Protein AF-A0A6S7IZP8-F1 (afdb_monomer_lite)

InterPro domains:
  IPR018982 RQC domain [PF09382] (94-203)
  IPR018982 RQC domain [SM00956] (96-209)
  IPR032284 ATP-dependent DNA helicase RecQ, zinc-binding domain [PF16124] (25-87)
  IPR036388 Winged helix-like DNA-binding domain superfamily [G3DSA:1.10.10.10] (24-206)
  IPR036390 Winged helix DNA-binding domain superfamily [SSF46785] (93-201)

Secondary structure (DSSP, 8-state):
--TTHHHHHHHTT----------TTHHHHHHHHHHT-S-HHHHHHHHHHHHHHHHHHHS-S-HHHHHHHHTT-----S--SSSTTTTT-S-EEEEE-HHHHHHHHHHHHHHHHH-S--BHHHHHHHHTT---HHHHTTTGGGSTTTTGGGTT--HHHHHHHHHHHHHTTSEEEE-S-TT-TTPPPEEEE-TTHHHHHTT-S--EEEEE--

Organism: Paramuricea clavata (NCBI:txid317549)

Sequence (210 aa):
MPKNLAVLAEREKLESTSCILFRFEDRTRHMQMISSLLESEHRDLKRRKLNEVIKYCIIPKCKKLQLVHYFSEDYKDPCCNMCDVCLGTCNMEPQNASTEALGVLSCLNNIRIVQNKVTLNLLMLVYRGSKRKEVVSKSLHEVPEFGHGKSAFSQSELKQFIYMLIAEDVILEELRGPNEIGSHPYLWCGSKAGMISQGELLINRCKYVK

Radius of gyration: 19.27 Å; chains: 1; bounding box: 49×39×48 Å

Foldseek 3Di:
DDPPPQVVCVVVVHDHDDDDDDDLVVLVVQLLVLQPDDDPVSSVVSNLVSLLVLCLPQPLFANVVSVCVVVVHDDPDRHPCPDCSRVCVQQWDWDFCLVVLLLLQLLLVQVCVLPVFAFLVNSLCQQCQHPDCVCVVSVSSVRPNGNVCNVPDDSVRSSSLVSQCCSVQQKDWDDPHNPDPPDGTGIDGGPCVVCSVVVNDTDIDIDNDD

Structure (mmCIF, N/CA/C/O backbone):
data_AF-A0A6S7IZP8-F1
#
_entry.id   AF-A0A6S7IZP8-F1
#
loop_
_atom_site.group_PDB
_atom_site.id
_atom_site.type_symbol
_atom_site.label_atom_id
_atom_site.label_alt_id
_atom_site.label_comp_id
_atom_site.label_asym_id
_atom_site.label_entity_id
_atom_site.label_seq_id
_atom_site.pdbx_PDB_ins_code
_atom_site.Cartn_x
_atom_site.Cartn_y
_atom_site.Cartn_z
_atom_site.occupancy
_atom_site.B_iso_or_equiv
_atom_site.auth_seq_id
_atom_site.auth_comp_id
_atom_site.auth_asym_id
_atom_site.auth_atom_id
_atom_site.pdbx_PDB_model_num
ATOM 1 N N . MET A 1 1 ? 26.604 16.616 -5.298 1.00 41.62 1 MET A N 1
ATOM 2 C CA . MET A 1 1 ? 27.082 15.934 -6.521 1.00 41.62 1 MET A CA 1
ATOM 3 C C . MET A 1 1 ? 26.709 16.775 -7.734 1.00 41.62 1 MET A C 1
ATOM 5 O O . MET A 1 1 ? 25.560 17.208 -7.796 1.00 41.62 1 MET A O 1
ATOM 9 N N . PRO A 1 2 ? 27.650 17.091 -8.639 1.00 39.16 2 PRO A N 1
ATOM 10 C CA . PRO A 1 2 ? 27.367 17.941 -9.788 1.00 39.16 2 PRO A CA 1
ATOM 11 C C . PRO A 1 2 ? 26.506 17.172 -10.798 1.00 39.16 2 PRO A C 1
ATOM 13 O O . PRO A 1 2 ? 26.854 16.076 -11.225 1.00 39.16 2 PRO A O 1
ATOM 16 N N . LYS A 1 3 ? 25.369 17.764 -11.173 1.00 41.62 3 LYS A N 1
ATOM 17 C CA . LYS A 1 3 ? 24.300 17.174 -12.001 1.00 41.62 3 LYS A CA 1
ATOM 18 C C . LYS A 1 3 ? 24.717 16.805 -13.438 1.00 41.62 3 LYS A C 1
ATOM 20 O O . LYS A 1 3 ? 23.927 16.201 -14.150 1.00 41.62 3 LYS A O 1
ATOM 25 N N . ASN A 1 4 ? 25.945 17.132 -13.844 1.00 38.72 4 ASN A N 1
ATOM 26 C CA . ASN A 1 4 ? 26.420 17.000 -15.224 1.00 38.72 4 ASN A CA 1
ATOM 27 C C . ASN A 1 4 ? 27.337 15.790 -15.469 1.00 38.72 4 ASN A C 1
ATOM 29 O O . ASN A 1 4 ? 27.612 15.492 -16.624 1.00 38.72 4 ASN A O 1
ATOM 33 N N . LEU A 1 5 ? 27.806 15.083 -14.431 1.00 42.09 5 LEU A N 1
ATOM 34 C CA . LEU A 1 5 ? 28.722 13.948 -14.634 1.00 42.09 5 LEU A CA 1
ATOM 35 C C . LEU A 1 5 ? 28.008 12.674 -15.119 1.00 42.09 5 LEU A C 1
ATOM 37 O O . LEU A 1 5 ? 28.556 11.947 -15.938 1.00 42.09 5 LEU A O 1
ATOM 41 N N . ALA A 1 6 ? 26.783 12.417 -14.650 1.00 46.53 6 ALA A N 1
ATOM 42 C CA . ALA A 1 6 ? 26.061 11.183 -14.979 1.00 46.53 6 ALA A CA 1
ATOM 43 C C . ALA A 1 6 ? 25.679 11.102 -16.469 1.00 46.53 6 ALA A C 1
ATOM 45 O O . ALA A 1 6 ? 25.876 10.072 -17.101 1.00 46.53 6 ALA A O 1
ATOM 46 N N . VAL A 1 7 ? 25.218 12.215 -17.051 1.00 46.56 7 VAL A N 1
ATOM 47 C CA . VAL A 1 7 ? 24.787 12.275 -18.462 1.00 46.56 7 VAL A CA 1
ATOM 48 C C . VAL A 1 7 ? 25.970 12.166 -19.437 1.00 46.56 7 VAL A C 1
ATOM 50 O O . VAL A 1 7 ? 25.808 11.701 -20.564 1.00 46.56 7 VAL A O 1
ATOM 53 N N . LEU A 1 8 ? 27.173 12.587 -19.026 1.00 44.31 8 LEU A N 1
ATOM 54 C CA . LEU A 1 8 ? 28.383 12.467 -19.847 1.00 44.31 8 LEU A CA 1
ATOM 55 C C . LEU A 1 8 ? 28.926 11.031 -19.859 1.00 44.31 8 LEU A C 1
ATOM 57 O O . LEU A 1 8 ? 29.303 10.541 -20.920 1.00 44.31 8 LEU A O 1
ATOM 61 N N . ALA A 1 9 ? 28.887 10.330 -18.723 1.00 51.47 9 ALA A N 1
ATOM 62 C CA . ALA A 1 9 ? 29.374 8.954 -18.620 1.00 51.47 9 ALA A CA 1
ATOM 63 C C . ALA A 1 9 ? 28.585 7.961 -19.503 1.00 51.47 9 ALA A C 1
ATOM 65 O O . ALA A 1 9 ? 29.178 7.065 -20.103 1.00 51.47 9 ALA A O 1
ATOM 66 N N . GLU A 1 10 ? 27.271 8.168 -19.670 1.00 54.06 10 GLU A N 1
ATOM 67 C CA . GLU A 1 10 ? 26.419 7.343 -20.545 1.00 54.06 10 GLU A CA 1
ATOM 68 C C . GLU A 1 10 ? 26.783 7.470 -22.037 1.00 54.06 10 GLU A C 1
ATOM 70 O O . GLU A 1 10 ? 26.668 6.502 -22.790 1.00 54.06 10 GLU A O 1
ATOM 75 N N . ARG A 1 11 ? 27.268 8.640 -22.478 1.00 57.56 11 ARG A N 1
ATOM 76 C CA . ARG A 1 11 ? 27.689 8.874 -23.872 1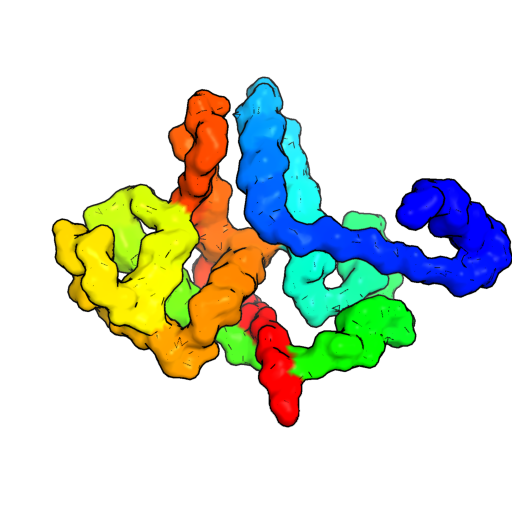.00 57.56 11 ARG A CA 1
ATOM 77 C C . ARG A 1 11 ? 29.050 8.264 -24.203 1.00 57.56 11 ARG A C 1
ATOM 79 O O . ARG A 1 11 ? 29.283 7.916 -25.357 1.00 57.56 11 ARG A O 1
ATOM 86 N N . GLU A 1 12 ? 29.916 8.104 -23.206 1.00 63.75 12 GLU A N 1
ATOM 87 C CA . GLU A 1 12 ? 31.278 7.580 -23.372 1.00 63.75 12 GLU A CA 1
ATOM 88 C C . GLU A 1 12 ? 31.411 6.079 -23.050 1.00 63.75 12 GLU A C 1
ATOM 90 O O . GLU A 1 12 ? 32.518 5.547 -23.063 1.00 63.75 12 GLU A O 1
ATOM 95 N N . LYS A 1 13 ? 30.295 5.366 -22.801 1.00 64.06 13 LYS A N 1
ATOM 96 C CA . LYS A 1 13 ? 30.270 3.948 -22.370 1.00 64.06 13 LYS A CA 1
ATOM 97 C C . LYS A 1 13 ? 31.112 3.675 -21.113 1.00 64.06 13 LYS A C 1
ATOM 99 O O . LYS A 1 13 ? 31.634 2.575 -20.941 1.00 64.06 13 LYS A O 1
ATOM 104 N N . LEU A 1 14 ? 31.240 4.668 -20.238 1.00 75.12 14 LEU A N 1
ATOM 105 C CA . LEU A 1 14 ? 31.901 4.509 -18.949 1.00 75.12 14 LEU A CA 1
ATOM 106 C C . LEU A 1 14 ? 30.903 3.980 -17.916 1.00 75.12 14 LEU A C 1
ATOM 108 O O . LEU A 1 14 ? 29.699 4.237 -18.005 1.00 75.12 14 LEU A O 1
ATOM 112 N N . GLU A 1 15 ? 31.406 3.247 -16.923 1.00 76.38 15 GLU A N 1
ATOM 113 C CA . GLU A 1 15 ? 30.583 2.831 -15.790 1.00 76.38 15 GLU A CA 1
ATOM 114 C C . GLU A 1 15 ? 30.001 4.067 -15.097 1.00 76.38 15 GLU A C 1
ATOM 116 O O . GLU A 1 15 ? 30.710 5.014 -14.748 1.00 76.38 15 GLU A O 1
ATOM 121 N N . SER A 1 16 ? 28.683 4.067 -14.921 1.00 81.31 16 SER A N 1
ATOM 122 C CA . SER A 1 16 ? 27.958 5.161 -14.290 1.00 81.31 16 SER A CA 1
ATOM 123 C C . SER A 1 16 ? 26.939 4.614 -13.305 1.00 81.31 16 SER A C 1
ATOM 125 O O . SER A 1 16 ? 26.295 3.591 -13.538 1.00 81.31 16 SER A O 1
ATOM 127 N N . THR A 1 17 ? 26.800 5.316 -12.183 1.00 83.12 17 THR A N 1
ATOM 128 C CA . THR A 1 17 ? 25.879 4.938 -11.113 1.00 83.12 17 THR A CA 1
ATOM 129 C C . THR A 1 17 ? 24.787 5.985 -11.004 1.00 83.12 17 THR A C 1
ATOM 131 O O . THR A 1 17 ? 25.058 7.160 -10.744 1.00 83.12 17 THR A O 1
ATOM 134 N N . SER A 1 18 ? 23.536 5.555 -11.158 1.00 86.25 18 SER A N 1
ATOM 135 C CA . SER A 1 18 ? 22.365 6.369 -10.841 1.00 86.25 18 SER A CA 1
ATOM 136 C C . SER A 1 18 ? 21.885 6.058 -9.422 1.00 86.25 18 SER A C 1
ATOM 138 O O . SER A 1 18 ? 21.881 4.911 -8.981 1.00 86.25 18 SER A O 1
ATOM 140 N N . CYS A 1 19 ? 21.506 7.095 -8.675 1.00 86.75 19 CYS A N 1
ATOM 141 C CA . CYS A 1 19 ? 21.013 6.972 -7.306 1.00 86.75 19 CYS A CA 1
ATOM 142 C C . CYS A 1 19 ? 19.709 7.757 -7.170 1.00 86.75 19 CYS A C 1
ATOM 144 O O . CYS A 1 19 ? 19.630 8.917 -7.581 1.00 86.75 19 CYS A O 1
ATOM 146 N N . ILE A 1 20 ? 18.693 7.125 -6.584 1.00 87.56 20 ILE A N 1
ATOM 147 C CA . ILE A 1 20 ? 17.394 7.739 -6.310 1.00 87.56 20 ILE A CA 1
ATOM 1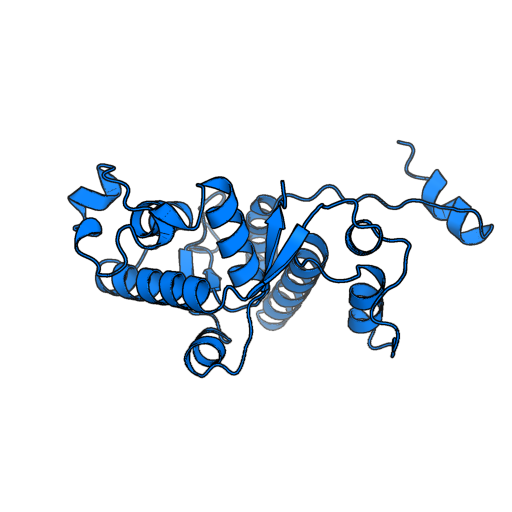48 C C . ILE A 1 20 ? 17.187 7.750 -4.801 1.00 87.56 20 ILE A C 1
ATOM 150 O O . ILE A 1 20 ? 17.201 6.709 -4.149 1.00 87.56 20 ILE A O 1
ATOM 154 N N . LEU A 1 21 ? 16.964 8.942 -4.254 1.00 88.69 21 LEU A N 1
ATOM 155 C CA . LEU A 1 21 ? 16.549 9.115 -2.868 1.00 88.69 21 LEU A CA 1
ATOM 156 C C . LEU A 1 21 ? 15.025 9.149 -2.831 1.00 88.69 21 LEU A C 1
ATOM 158 O O . LEU A 1 21 ? 14.409 10.023 -3.439 1.00 88.69 21 LEU A O 1
ATOM 162 N N . PHE A 1 22 ? 14.427 8.190 -2.134 1.00 88.25 22 PHE A N 1
ATOM 163 C CA . PHE A 1 22 ? 12.986 7.980 -2.142 1.00 88.25 22 PHE A CA 1
ATOM 164 C C . PHE A 1 22 ? 12.409 7.963 -0.725 1.00 88.25 22 PHE A C 1
ATOM 166 O O . PHE A 1 22 ? 12.928 7.286 0.163 1.00 88.25 22 PHE A O 1
ATOM 173 N N . ARG A 1 23 ? 11.291 8.671 -0.535 1.00 90.44 23 ARG A N 1
ATOM 174 C CA . ARG A 1 23 ? 10.409 8.546 0.629 1.00 90.44 23 ARG A CA 1
ATOM 175 C C . ARG A 1 23 ? 8.978 8.396 0.145 1.00 90.44 23 ARG A C 1
ATOM 177 O O . ARG A 1 23 ? 8.525 9.158 -0.706 1.00 90.44 23 ARG A O 1
ATOM 184 N N . PHE A 1 24 ? 8.251 7.436 0.706 1.00 88.81 24 PHE A N 1
ATOM 185 C CA . PHE A 1 24 ? 6.869 7.197 0.295 1.00 88.81 24 PHE A CA 1
ATOM 186 C C . PHE A 1 24 ? 5.970 8.395 0.619 1.00 88.81 24 PHE A C 1
ATOM 188 O O . PHE A 1 24 ? 5.028 8.685 -0.107 1.00 88.81 24 PHE A O 1
ATOM 195 N N . GLU A 1 25 ? 6.278 9.142 1.676 1.00 86.94 25 GLU A N 1
ATOM 196 C CA . GLU A 1 25 ? 5.518 10.313 2.106 1.00 86.94 25 GLU A CA 1
ATOM 197 C C . GLU A 1 25 ? 5.443 11.413 1.032 1.00 86.94 25 GLU A C 1
ATOM 199 O O . GLU A 1 25 ? 4.436 12.124 0.961 1.00 86.94 25 GLU A O 1
ATOM 204 N N . ASP A 1 26 ? 6.435 11.496 0.136 1.00 90.00 26 ASP A N 1
ATOM 205 C CA . ASP A 1 26 ? 6.433 12.436 -0.993 1.00 90.00 26 ASP A CA 1
ATOM 206 C C . ASP A 1 26 ? 5.275 12.147 -1.974 1.00 90.00 26 ASP A C 1
ATOM 208 O O . ASP A 1 26 ? 4.780 13.054 -2.652 1.00 90.00 26 ASP A O 1
ATOM 212 N N . ARG A 1 27 ? 4.743 10.913 -1.980 1.00 90.38 27 ARG A N 1
ATOM 213 C CA . ARG A 1 27 ? 3.556 10.518 -2.755 1.00 90.38 27 ARG A CA 1
ATOM 214 C C . ARG A 1 27 ? 2.347 11.392 -2.438 1.00 90.38 27 ARG A C 1
ATOM 216 O O . ARG A 1 27 ? 1.642 11.794 -3.360 1.00 90.38 27 ARG A O 1
ATOM 223 N N . THR A 1 28 ? 2.113 11.728 -1.166 1.00 87.56 28 THR A N 1
ATOM 224 C CA . THR A 1 28 ? 0.943 12.537 -0.765 1.00 87.56 28 THR A CA 1
ATOM 225 C C . THR A 1 28 ? 0.983 13.914 -1.428 1.00 87.56 28 THR A C 1
ATOM 227 O O . THR A 1 28 ? -0.030 14.397 -1.934 1.00 87.56 28 THR A O 1
ATOM 230 N N . ARG A 1 29 ? 2.174 14.520 -1.500 1.00 88.00 29 ARG A N 1
ATOM 231 C CA . ARG A 1 29 ? 2.386 15.811 -2.164 1.00 88.00 29 ARG A CA 1
ATOM 232 C C . ARG A 1 29 ? 2.127 15.720 -3.666 1.00 88.00 29 ARG A C 1
ATOM 234 O O . ARG A 1 29 ? 1.456 16.585 -4.224 1.00 88.00 29 ARG A O 1
ATOM 241 N N . HIS A 1 30 ? 2.612 14.666 -4.320 1.00 90.75 30 HIS A N 1
ATOM 242 C CA . HIS A 1 30 ? 2.332 14.448 -5.740 1.00 90.75 30 HIS A CA 1
ATOM 243 C C . HIS A 1 30 ? 0.845 14.201 -6.006 1.00 90.75 30 HIS A C 1
ATOM 245 O O . HIS A 1 30 ? 0.300 14.764 -6.950 1.00 90.75 30 HIS A O 1
ATOM 251 N N . MET A 1 31 ? 0.160 13.440 -5.152 1.00 89.69 31 MET A N 1
ATOM 252 C CA . MET A 1 31 ? -1.287 13.238 -5.253 1.00 89.69 31 MET A CA 1
ATOM 253 C C . MET A 1 31 ? -2.060 14.555 -5.139 1.00 89.69 31 MET A C 1
ATOM 255 O O . MET A 1 31 ? -3.010 14.757 -5.890 1.00 89.69 31 MET A O 1
ATOM 259 N N . GLN A 1 32 ? -1.638 15.474 -4.263 1.00 87.50 32 GLN A N 1
ATOM 260 C CA . GLN A 1 32 ? -2.244 16.807 -4.151 1.00 87.50 32 GLN A CA 1
ATOM 261 C C . GLN A 1 32 ? -2.056 17.620 -5.439 1.00 87.50 32 GLN A C 1
ATOM 263 O O . GLN A 1 32 ? -3.030 18.149 -5.970 1.00 87.50 32 GLN A O 1
ATOM 268 N N . MET A 1 33 ? -0.839 17.646 -5.996 1.00 88.62 33 MET A N 1
ATOM 269 C CA . MET A 1 33 ? -0.558 18.314 -7.278 1.00 88.62 33 MET A CA 1
ATOM 270 C C . MET A 1 33 ? -1.366 17.723 -8.439 1.00 88.62 33 MET A C 1
ATOM 272 O O . MET A 1 33 ? -1.774 18.436 -9.350 1.00 88.62 33 MET A O 1
ATOM 276 N N . ILE A 1 34 ? -1.594 16.409 -8.425 1.00 90.50 34 ILE A N 1
ATOM 277 C CA . ILE A 1 34 ? -2.431 15.744 -9.425 1.00 90.50 34 ILE A CA 1
ATOM 278 C C . I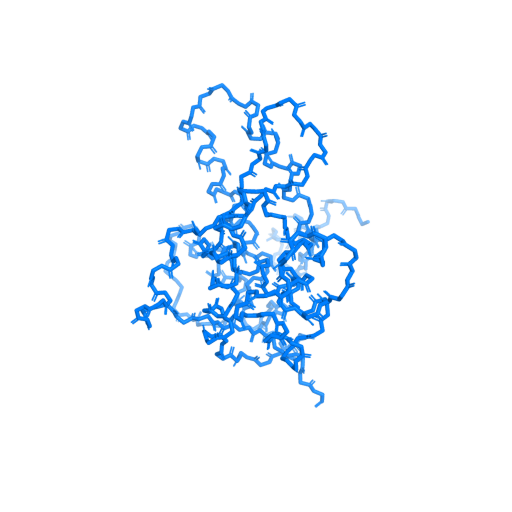LE A 1 34 ? -3.896 16.131 -9.213 1.00 90.50 34 ILE A C 1
ATOM 280 O O . ILE A 1 34 ? -4.591 16.425 -10.178 1.00 90.50 34 ILE A O 1
ATOM 284 N N . SER A 1 35 ? -4.369 16.181 -7.966 1.00 85.88 35 SER A N 1
ATOM 285 C CA . SER A 1 35 ? -5.764 16.506 -7.651 1.00 85.88 35 SER A CA 1
ATOM 286 C C . SER A 1 35 ? -6.185 17.913 -8.086 1.00 85.88 35 SER A C 1
ATOM 288 O O . SER A 1 35 ? -7.357 18.116 -8.385 1.00 85.88 35 SER A O 1
ATOM 290 N N . SER A 1 36 ? -5.241 18.857 -8.188 1.00 85.62 36 SER A N 1
ATOM 291 C CA . SER A 1 36 ? -5.506 20.224 -8.651 1.00 85.62 36 SER A CA 1
ATOM 292 C C . SER A 1 36 ? -5.628 20.363 -10.174 1.00 85.62 36 SER A C 1
ATOM 294 O O . SER A 1 36 ? -5.926 21.452 -10.657 1.00 85.62 36 SER A O 1
ATOM 296 N N . LEU A 1 37 ? -5.376 19.305 -10.954 1.00 87.31 37 LEU A N 1
ATOM 297 C CA . LEU A 1 37 ? -5.591 19.332 -12.405 1.00 87.31 37 LEU A CA 1
ATOM 298 C C . LEU A 1 37 ? -7.093 19.343 -12.713 1.00 87.31 37 LEU A C 1
ATOM 300 O O . LEU A 1 37 ? -7.860 18.678 -12.022 1.00 87.31 37 LEU A O 1
ATOM 304 N N . LEU A 1 38 ? -7.514 20.046 -13.767 1.00 84.25 38 LEU A N 1
ATOM 305 C CA . LEU A 1 38 ? -8.934 20.225 -14.109 1.00 84.25 38 LEU A CA 1
ATOM 306 C C . LEU A 1 38 ? -9.567 18.971 -14.737 1.00 84.25 38 LEU A C 1
ATOM 308 O O . LEU A 1 38 ? -10.671 18.574 -14.362 1.00 84.25 38 LEU A O 1
ATOM 312 N N . GLU A 1 39 ? -8.851 18.308 -15.642 1.00 89.38 39 GLU A N 1
ATOM 313 C CA . GLU A 1 39 ? -9.365 17.181 -16.430 1.00 89.38 39 GLU A CA 1
ATOM 314 C C . GLU A 1 39 ? -9.172 15.834 -15.717 1.00 89.38 39 GLU A C 1
ATOM 316 O O . GLU A 1 39 ? -8.065 15.491 -15.295 1.00 89.38 39 GLU A O 1
ATOM 321 N N . SER A 1 40 ? -10.245 15.045 -15.598 1.00 85.38 40 SER A N 1
ATOM 322 C CA . SER A 1 40 ? -10.235 13.741 -14.914 1.00 85.38 40 SER A CA 1
ATOM 323 C C . SER A 1 40 ? -9.290 12.734 -15.560 1.00 85.38 40 SER A C 1
ATOM 325 O O . SER A 1 40 ? -8.504 12.106 -14.855 1.00 85.38 40 SER A O 1
ATOM 327 N N . GLU A 1 41 ? -9.298 12.630 -16.886 1.00 89.38 41 GLU A N 1
ATOM 328 C CA . GLU A 1 41 ? -8.449 11.681 -17.613 1.00 89.38 41 GLU A CA 1
ATOM 329 C C . GLU A 1 41 ? -6.959 11.965 -17.391 1.00 89.38 41 GLU A C 1
ATOM 331 O O . GLU A 1 41 ? -6.158 11.055 -17.145 1.00 89.38 41 GLU A O 1
ATOM 336 N N . HIS A 1 42 ? -6.583 13.246 -17.382 1.00 89.00 42 HIS A N 1
ATOM 337 C CA . HIS A 1 42 ? -5.226 13.670 -17.060 1.00 89.00 42 HIS A CA 1
ATOM 338 C C . HIS A 1 42 ? -4.846 13.352 -15.611 1.00 89.00 42 HIS A C 1
ATOM 340 O O . HIS A 1 42 ? -3.715 12.914 -15.368 1.00 89.00 42 HIS A O 1
ATOM 346 N N . ARG A 1 43 ? -5.771 13.500 -14.652 1.00 89.44 43 ARG A N 1
ATOM 347 C CA . ARG A 1 43 ? -5.542 13.081 -13.258 1.00 89.44 43 ARG A CA 1
ATOM 348 C C . ARG A 1 43 ? -5.278 11.584 -13.161 1.00 89.44 43 ARG A C 1
ATOM 350 O O . ARG A 1 43 ? -4.289 11.180 -12.548 1.00 89.44 43 ARG A O 1
ATOM 357 N N . ASP A 1 44 ? -6.110 10.772 -13.801 1.00 87.69 44 ASP A N 1
ATOM 358 C CA . ASP A 1 44 ? -6.000 9.316 -13.752 1.00 87.69 44 ASP A CA 1
ATOM 359 C C . ASP A 1 44 ? -4.710 8.818 -14.411 1.00 87.69 44 ASP A C 1
ATOM 361 O O . ASP A 1 44 ? -4.017 7.957 -13.860 1.00 87.69 44 ASP A O 1
ATOM 365 N N . LEU A 1 45 ? -4.322 9.401 -15.550 1.00 91.12 45 LEU A N 1
ATOM 366 C CA . LEU A 1 45 ? -3.046 9.109 -16.202 1.00 91.12 45 LEU A CA 1
ATOM 367 C C . LEU A 1 45 ? -1.852 9.463 -15.304 1.00 91.12 45 LEU A C 1
ATOM 369 O O . LEU A 1 45 ? -0.926 8.661 -15.162 1.00 91.12 45 LEU A O 1
ATOM 373 N N . LYS A 1 46 ? -1.850 10.652 -14.690 1.00 92.50 46 LYS A N 1
ATOM 374 C CA . LYS A 1 46 ? -0.761 11.084 -13.801 1.00 92.50 46 LYS A CA 1
ATOM 375 C C . LYS A 1 46 ? -0.692 10.232 -12.534 1.00 92.50 46 LYS A C 1
ATOM 377 O O . LYS A 1 46 ? 0.413 9.899 -12.112 1.00 92.50 46 LYS A O 1
ATOM 382 N N . ARG A 1 47 ? -1.836 9.826 -11.970 1.00 89.00 47 ARG A N 1
ATOM 383 C CA . ARG A 1 47 ? -1.903 8.909 -10.821 1.00 89.00 47 ARG A CA 1
ATOM 384 C C . ARG A 1 47 ? -1.303 7.547 -11.163 1.00 89.00 47 ARG A C 1
ATOM 386 O O . ARG A 1 47 ? -0.487 7.050 -10.394 1.00 89.00 47 ARG A O 1
ATOM 393 N N . ARG A 1 48 ? -1.633 6.984 -12.332 1.00 88.94 48 ARG A N 1
ATOM 394 C CA . ARG A 1 48 ? -1.017 5.734 -12.813 1.00 88.94 48 ARG A CA 1
ATOM 395 C C . ARG A 1 48 ? 0.498 5.872 -12.959 1.00 88.94 48 ARG A C 1
ATOM 397 O O . ARG A 1 48 ? 1.227 5.063 -12.405 1.00 88.94 48 ARG A O 1
ATOM 404 N N . LYS A 1 49 ? 0.980 6.934 -13.616 1.00 92.75 49 LYS A N 1
ATOM 405 C CA . LYS A 1 49 ? 2.426 7.194 -13.762 1.00 92.75 49 LYS A CA 1
ATOM 406 C C . LYS A 1 49 ? 3.138 7.352 -12.418 1.00 92.75 49 LYS A C 1
ATOM 408 O O . LYS A 1 49 ? 4.238 6.839 -12.254 1.00 92.75 49 LYS A O 1
ATOM 413 N N . LEU A 1 50 ? 2.517 8.038 -11.457 1.00 92.75 50 LEU A N 1
ATOM 414 C CA . LEU A 1 50 ? 3.052 8.141 -10.102 1.00 92.75 50 LEU A CA 1
ATOM 415 C C . LEU A 1 50 ? 3.165 6.754 -9.462 1.00 92.75 50 LEU A C 1
ATOM 417 O O . LEU A 1 50 ? 4.232 6.423 -8.959 1.00 92.75 50 LEU A O 1
ATOM 421 N N . ASN A 1 51 ? 2.107 5.939 -9.518 1.00 90.25 51 ASN A N 1
ATOM 422 C CA . ASN A 1 51 ? 2.132 4.580 -8.975 1.00 90.25 51 ASN A CA 1
ATOM 423 C C . ASN A 1 51 ? 3.251 3.730 -9.609 1.00 90.25 51 ASN A C 1
ATOM 425 O O . ASN A 1 51 ? 3.946 3.043 -8.870 1.00 90.25 51 ASN A O 1
ATOM 429 N N . GLU A 1 52 ? 3.501 3.829 -10.919 1.00 91.38 52 GLU A N 1
ATOM 430 C CA . GLU A 1 52 ? 4.624 3.128 -11.571 1.00 91.38 52 GLU A CA 1
ATOM 431 C C . GLU A 1 52 ? 5.999 3.558 -11.028 1.00 91.38 52 GLU A C 1
ATOM 433 O O . GLU A 1 52 ? 6.851 2.713 -10.756 1.00 91.38 52 GLU A O 1
ATOM 438 N N . VAL A 1 53 ? 6.211 4.854 -10.767 1.00 92.69 53 VAL A N 1
ATOM 439 C CA . VAL A 1 53 ? 7.451 5.339 -10.129 1.00 92.69 53 VAL A CA 1
ATOM 440 C C . VAL A 1 53 ? 7.575 4.828 -8.689 1.00 92.69 53 VAL A C 1
ATOM 442 O O . VAL A 1 53 ? 8.658 4.431 -8.263 1.00 92.69 53 VAL A O 1
ATOM 445 N N . ILE A 1 54 ? 6.474 4.800 -7.930 1.00 92.50 54 ILE A N 1
ATOM 446 C CA . ILE A 1 54 ? 6.475 4.246 -6.569 1.00 92.50 54 ILE A CA 1
ATOM 447 C C . ILE A 1 54 ? 6.829 2.753 -6.598 1.00 92.50 54 ILE A C 1
ATOM 449 O O . ILE A 1 54 ? 7.696 2.327 -5.835 1.00 92.50 54 ILE A O 1
ATOM 453 N N . LYS A 1 55 ? 6.210 1.972 -7.494 1.00 89.81 55 LYS A N 1
ATOM 454 C CA . LYS A 1 55 ? 6.521 0.551 -7.711 1.00 89.81 55 LYS A CA 1
ATOM 455 C C . LYS A 1 55 ? 8.004 0.358 -8.004 1.00 89.81 55 LYS A C 1
ATOM 457 O O . LYS A 1 55 ? 8.652 -0.428 -7.315 1.00 89.81 55 LYS A O 1
ATOM 462 N N . TYR A 1 56 ? 8.548 1.146 -8.932 1.00 90.75 56 TYR A N 1
ATOM 463 C CA . TYR A 1 56 ? 9.967 1.125 -9.272 1.00 90.75 56 TYR A CA 1
ATOM 464 C C . TYR A 1 56 ? 10.867 1.329 -8.051 1.00 90.75 56 TYR A C 1
ATOM 466 O O . TYR A 1 56 ? 11.868 0.630 -7.903 1.00 90.75 56 TYR A O 1
ATOM 474 N N . CYS A 1 57 ? 10.512 2.235 -7.138 1.00 89.44 57 CYS A N 1
ATOM 475 C CA . CYS A 1 57 ? 11.296 2.479 -5.931 1.00 89.44 57 CYS A CA 1
ATOM 476 C C . CYS A 1 57 ? 11.183 1.343 -4.903 1.00 89.44 57 CYS A C 1
ATOM 478 O O . CYS A 1 57 ? 12.205 0.933 -4.354 1.00 89.44 57 CYS A O 1
ATOM 480 N N . ILE A 1 58 ? 9.979 0.823 -4.642 1.00 86.19 58 ILE A N 1
ATOM 481 C CA . ILE A 1 58 ? 9.740 -0.029 -3.462 1.00 86.19 58 ILE A CA 1
ATOM 482 C C . ILE A 1 58 ? 9.695 -1.526 -3.743 1.00 86.19 58 ILE A C 1
ATOM 484 O O . ILE A 1 58 ? 9.949 -2.313 -2.832 1.00 86.19 58 ILE A O 1
ATOM 488 N N . ILE A 1 59 ? 9.331 -1.935 -4.961 1.00 83.56 59 ILE A N 1
ATOM 489 C CA . ILE A 1 59 ? 9.193 -3.352 -5.280 1.00 83.56 59 ILE A CA 1
ATOM 490 C C . ILE A 1 59 ? 10.599 -3.941 -5.459 1.00 83.56 59 ILE A C 1
ATOM 492 O O . ILE A 1 59 ? 11.394 -3.417 -6.255 1.00 83.56 59 ILE A O 1
ATOM 496 N N . PRO A 1 60 ? 10.917 -5.043 -4.756 1.00 79.50 60 PRO A N 1
ATOM 497 C CA . PRO A 1 60 ? 12.220 -5.694 -4.809 1.00 79.50 60 PRO A CA 1
ATOM 498 C C . PRO A 1 60 ? 12.337 -6.586 -6.054 1.00 79.50 60 PRO A C 1
ATOM 500 O O . PRO A 1 60 ? 12.507 -7.798 -5.975 1.00 79.50 60 PRO A O 1
ATOM 503 N N . LYS A 1 61 ? 12.198 -5.981 -7.234 1.00 83.69 61 LYS A N 1
ATOM 504 C CA . LYS A 1 61 ? 12.439 -6.608 -8.539 1.00 83.69 61 LYS A CA 1
ATOM 505 C C . LYS A 1 61 ? 13.633 -5.932 -9.203 1.00 83.69 61 LYS A C 1
ATOM 507 O O . LYS A 1 61 ? 13.906 -4.761 -8.932 1.00 83.69 61 LYS A O 1
ATOM 512 N N . CYS A 1 62 ? 14.306 -6.643 -10.109 1.00 87.12 62 CYS A N 1
ATOM 513 C CA . CYS A 1 62 ? 15.394 -6.085 -10.911 1.00 87.12 62 CYS A CA 1
ATOM 514 C C . CYS A 1 62 ? 14.990 -4.721 -11.503 1.00 87.12 62 CYS A C 1
ATOM 516 O O . CYS A 1 62 ? 14.000 -4.621 -12.229 1.00 87.12 62 CYS A O 1
ATOM 518 N N . LYS A 1 63 ? 15.741 -3.657 -11.188 1.00 88.69 63 LYS A N 1
ATOM 519 C CA . LYS A 1 63 ? 15.397 -2.292 -11.618 1.00 88.69 63 LYS A CA 1
ATOM 520 C C . LYS A 1 63 ? 15.434 -2.142 -13.141 1.00 88.69 63 LYS A C 1
ATOM 522 O O . LYS A 1 63 ? 14.542 -1.528 -13.717 1.00 88.69 63 LYS A O 1
ATOM 527 N N . LYS A 1 64 ? 16.411 -2.770 -13.807 1.00 88.88 64 LYS A N 1
ATOM 528 C CA . LYS A 1 64 ? 16.503 -2.775 -15.278 1.00 88.88 64 LYS A CA 1
ATOM 529 C C . LYS A 1 64 ? 15.284 -3.445 -15.913 1.00 88.88 64 LYS A C 1
ATOM 531 O O . LYS A 1 64 ? 14.697 -2.874 -16.821 1.00 88.88 64 LYS A O 1
ATOM 536 N N . LEU A 1 65 ? 14.881 -4.607 -15.396 1.00 88.69 65 LEU A N 1
ATOM 537 C CA . LEU A 1 65 ? 13.690 -5.322 -15.857 1.00 88.69 65 LEU A CA 1
ATOM 538 C C . LEU A 1 65 ? 12.432 -4.447 -15.723 1.00 88.69 65 LEU A C 1
ATOM 540 O O . LEU A 1 65 ? 11.644 -4.355 -16.656 1.00 88.69 65 LEU A O 1
ATOM 544 N N . GLN A 1 66 ? 12.274 -3.750 -14.592 1.00 89.44 66 GLN A N 1
ATOM 545 C CA . GLN A 1 66 ? 11.154 -2.825 -14.383 1.00 89.44 66 GLN A CA 1
ATOM 546 C C . GLN A 1 66 ? 11.143 -1.666 -15.396 1.00 89.44 66 GLN A C 1
ATOM 548 O O . GLN A 1 66 ? 10.086 -1.348 -15.935 1.00 89.44 66 GLN A O 1
ATOM 553 N N . LEU A 1 67 ? 12.300 -1.056 -15.686 1.00 90.00 67 LEU A N 1
ATOM 554 C CA . LEU A 1 67 ? 12.403 0.027 -16.676 1.00 90.00 67 LEU A CA 1
ATOM 555 C C . LEU A 1 67 ? 12.086 -0.453 -18.092 1.00 90.00 67 LEU A C 1
ATOM 557 O O . LEU A 1 67 ? 11.319 0.196 -18.795 1.00 90.00 67 LEU A O 1
ATOM 561 N N . VAL A 1 68 ? 12.641 -1.596 -18.493 1.00 88.81 68 VAL A N 1
ATOM 562 C CA . VAL A 1 68 ? 12.388 -2.184 -19.811 1.00 88.81 68 VAL A CA 1
ATOM 563 C C . VAL A 1 68 ? 10.895 -2.495 -19.982 1.00 88.81 68 VAL A C 1
ATOM 565 O O . VAL A 1 68 ? 10.289 -2.075 -20.969 1.00 88.81 68 VAL A O 1
ATOM 568 N N . HIS A 1 69 ? 10.266 -3.131 -18.988 1.00 86.69 69 HIS A N 1
ATOM 569 C CA . HIS A 1 69 ? 8.826 -3.394 -19.026 1.00 86.69 69 HIS A CA 1
ATOM 570 C C . HIS A 1 69 ? 7.986 -2.119 -19.114 1.00 86.69 69 HIS A C 1
ATOM 572 O O . HIS A 1 69 ? 6.991 -2.098 -19.835 1.00 86.69 69 HIS A O 1
ATOM 578 N N . TYR A 1 70 ? 8.381 -1.048 -18.420 1.00 87.94 70 TYR A N 1
ATOM 579 C CA . TYR A 1 70 ? 7.672 0.229 -18.489 1.00 87.94 70 TYR A CA 1
ATOM 580 C C . TYR A 1 70 ? 7.639 0.797 -19.920 1.00 87.94 70 TYR A C 1
ATOM 582 O O . TYR A 1 70 ? 6.622 1.351 -20.336 1.00 87.94 70 TYR A O 1
ATOM 590 N N . PHE A 1 71 ? 8.712 0.614 -20.697 1.00 88.12 71 PHE A N 1
ATOM 591 C CA . PHE A 1 71 ? 8.786 1.031 -22.104 1.00 88.12 71 PHE A CA 1
ATOM 592 C C . PHE A 1 71 ? 8.321 -0.042 -23.101 1.00 88.12 71 PHE A C 1
ATOM 594 O O . PHE A 1 71 ? 8.452 0.155 -24.305 1.00 88.12 71 PHE A O 1
ATOM 601 N N . SER A 1 72 ? 7.696 -1.123 -22.616 1.00 79.56 72 SER A N 1
ATOM 602 C CA . SER A 1 72 ? 7.171 -2.227 -23.439 1.00 79.56 72 SER A CA 1
ATOM 603 C C . SER A 1 72 ? 8.230 -2.911 -24.310 1.00 79.56 72 SER A C 1
ATOM 605 O O . SER A 1 72 ? 7.920 -3.439 -25.374 1.00 79.56 72 SER A O 1
ATOM 607 N N . GLU A 1 73 ? 9.481 -2.907 -23.861 1.00 74.69 73 GLU A N 1
ATOM 608 C CA . GLU A 1 73 ? 10.541 -3.698 -24.473 1.00 74.69 73 GLU A CA 1
ATOM 609 C C . GLU A 1 73 ? 10.554 -5.107 -23.844 1.00 74.69 73 GLU A C 1
ATOM 611 O O . GLU A 1 73 ? 10.336 -5.281 -22.640 1.00 74.69 73 GLU A O 1
ATOM 616 N N . ASP A 1 74 ? 10.799 -6.135 -24.658 1.00 72.81 74 ASP A N 1
ATOM 617 C CA . ASP A 1 74 ? 10.915 -7.511 -24.174 1.00 72.81 74 ASP A CA 1
ATOM 618 C C . ASP A 1 74 ? 12.307 -7.743 -23.578 1.00 72.81 74 ASP A C 1
ATOM 620 O O . ASP A 1 74 ? 13.311 -7.817 -24.291 1.00 72.81 74 ASP A O 1
ATOM 624 N N . TYR A 1 75 ? 12.376 -7.927 -22.261 1.00 70.19 75 TYR A N 1
ATOM 625 C CA . TYR A 1 75 ? 13.587 -8.378 -21.577 1.00 70.19 75 TYR A CA 1
ATOM 626 C C . TYR A 1 75 ? 13.338 -9.744 -20.954 1.00 70.19 75 TYR A C 1
ATOM 628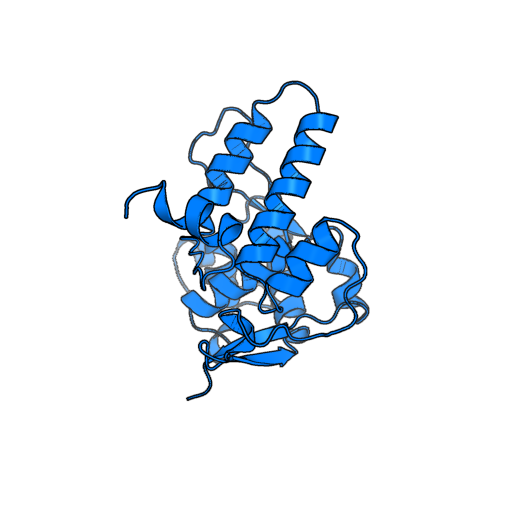 O O . TYR A 1 75 ? 12.493 -9.906 -20.078 1.00 70.19 75 TYR A O 1
ATOM 636 N N . LYS A 1 76 ? 14.063 -10.746 -21.455 1.00 74.12 76 LYS A N 1
ATOM 637 C CA . LYS A 1 76 ? 13.882 -12.150 -21.061 1.00 74.12 76 LYS A CA 1
ATOM 638 C C . LYS A 1 76 ? 14.683 -12.539 -19.822 1.00 74.12 76 LYS A C 1
ATOM 640 O O . LYS A 1 76 ? 14.377 -13.557 -19.209 1.00 74.12 76 LYS A O 1
ATOM 645 N N . ASP A 1 77 ? 15.707 -11.766 -19.471 1.00 78.12 77 ASP A N 1
ATOM 646 C CA . ASP A 1 77 ? 16.560 -12.078 -18.327 1.00 78.12 77 ASP A CA 1
ATOM 647 C C . ASP A 1 77 ? 15.914 -11.555 -17.027 1.00 78.12 77 ASP A C 1
ATOM 649 O O . ASP A 1 77 ? 15.633 -10.360 -16.914 1.00 78.12 77 ASP A O 1
ATOM 653 N N . PRO A 1 78 ? 15.647 -12.405 -16.022 1.00 78.12 78 PRO A N 1
ATOM 654 C CA . PRO A 1 78 ? 15.085 -11.951 -14.751 1.00 78.12 78 PRO A CA 1
ATOM 655 C C . PRO A 1 78 ? 16.061 -11.095 -13.923 1.00 78.12 78 PRO A C 1
ATOM 657 O O . PRO A 1 78 ? 15.632 -10.431 -12.974 1.00 78.12 78 PRO A O 1
ATOM 660 N N . CYS A 1 79 ? 17.359 -11.089 -14.253 1.00 82.00 79 CYS A N 1
ATOM 661 C CA . CYS A 1 79 ? 18.399 -10.396 -13.502 1.00 82.00 79 CYS A CA 1
ATOM 662 C C . CYS A 1 79 ? 19.268 -9.518 -14.416 1.00 82.00 79 CYS A C 1
ATOM 664 O O . CYS A 1 79 ? 19.586 -9.869 -15.544 1.00 82.00 79 CYS A O 1
ATOM 666 N N . CYS A 1 80 ? 19.692 -8.346 -13.938 1.00 86.94 80 CYS A N 1
ATOM 667 C CA . CYS A 1 80 ? 20.653 -7.515 -14.675 1.00 86.94 80 CYS A CA 1
ATOM 668 C C . CYS A 1 80 ? 22.073 -7.570 -14.116 1.00 86.94 80 CYS A C 1
ATOM 670 O O . CYS A 1 80 ? 22.954 -6.958 -14.709 1.00 86.94 80 CYS A O 1
ATOM 672 N N . ASN A 1 81 ? 22.274 -8.226 -12.965 1.00 85.00 81 ASN A N 1
ATOM 673 C CA . ASN A 1 81 ? 23.549 -8.330 -12.244 1.00 85.00 81 ASN A CA 1
ATOM 674 C C . ASN A 1 81 ? 24.255 -6.986 -11.945 1.00 85.00 81 ASN A C 1
ATOM 676 O O . ASN A 1 81 ? 25.448 -6.975 -11.674 1.00 85.00 81 ASN A O 1
ATOM 680 N N . MET A 1 82 ? 23.536 -5.854 -11.993 1.00 87.25 82 MET A N 1
ATOM 681 C CA . MET A 1 82 ? 24.124 -4.511 -11.825 1.00 87.25 82 MET A CA 1
ATOM 682 C C . MET A 1 82 ? 23.326 -3.567 -10.914 1.00 87.25 82 MET A C 1
ATOM 684 O O . MET A 1 82 ? 23.874 -2.577 -10.442 1.00 87.25 82 MET A O 1
ATOM 688 N N . CYS A 1 83 ? 22.033 -3.815 -10.677 1.00 87.38 83 CYS A N 1
ATOM 689 C CA . CYS A 1 83 ? 21.238 -2.962 -9.785 1.00 87.38 83 CYS A CA 1
ATOM 690 C C . CYS A 1 83 ? 21.359 -3.394 -8.319 1.00 87.38 83 CYS A C 1
ATOM 692 O O . CYS A 1 83 ? 21.683 -4.545 -8.033 1.00 87.38 83 CYS A O 1
ATOM 694 N N . ASP A 1 84 ? 21.023 -2.480 -7.411 1.00 82.25 84 ASP A N 1
ATOM 695 C CA . ASP A 1 84 ? 20.968 -2.677 -5.956 1.00 82.25 84 ASP A CA 1
ATOM 696 C C . ASP A 1 84 ? 20.289 -3.994 -5.538 1.00 82.25 84 ASP A C 1
ATOM 698 O O . ASP A 1 84 ? 20.848 -4.759 -4.748 1.00 82.25 84 ASP A O 1
ATOM 702 N N . VAL A 1 85 ? 19.127 -4.288 -6.129 1.00 83.88 85 VAL A N 1
ATOM 703 C CA . VAL A 1 85 ? 18.360 -5.518 -5.879 1.00 83.88 85 VAL A CA 1
ATOM 704 C C . VAL A 1 85 ? 19.106 -6.767 -6.366 1.00 83.88 85 VAL A C 1
ATOM 706 O O . VAL A 1 85 ? 19.196 -7.752 -5.641 1.00 83.88 85 VAL A O 1
ATOM 709 N N . CYS A 1 86 ? 19.650 -6.745 -7.586 1.00 84.06 86 CYS A N 1
ATOM 710 C CA . CYS A 1 86 ? 20.320 -7.906 -8.190 1.00 84.06 86 CYS A CA 1
ATOM 711 C C . CYS A 1 86 ? 21.671 -8.220 -7.547 1.00 84.06 86 CYS A C 1
ATOM 713 O O . CYS A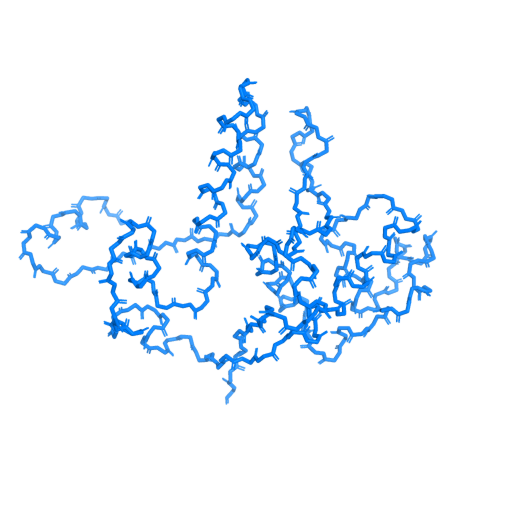 1 86 ? 22.073 -9.376 -7.506 1.00 84.06 86 CYS A O 1
ATOM 715 N N . LEU A 1 87 ? 22.368 -7.196 -7.056 1.00 83.81 87 LEU A N 1
ATOM 716 C CA . LEU A 1 87 ? 23.652 -7.350 -6.381 1.00 83.81 87 LEU A CA 1
ATOM 717 C C . LEU A 1 87 ? 23.506 -7.915 -4.960 1.00 83.81 87 LEU A C 1
ATOM 719 O O . LEU A 1 87 ? 24.509 -8.077 -4.272 1.00 83.81 87 LEU A O 1
ATOM 723 N N . GLY A 1 88 ? 22.278 -8.170 -4.489 1.00 69.75 88 GLY A N 1
ATOM 724 C CA . GLY A 1 88 ? 22.036 -8.700 -3.147 1.00 69.75 88 GLY A CA 1
ATOM 725 C C . GLY A 1 88 ? 22.487 -7.754 -2.034 1.00 69.75 88 GLY A C 1
ATOM 726 O O . GLY A 1 88 ? 22.570 -8.162 -0.882 1.00 69.75 88 GLY A O 1
ATOM 727 N N . THR A 1 89 ? 22.767 -6.482 -2.352 1.00 59.12 89 THR A N 1
ATOM 728 C CA . THR A 1 89 ? 23.177 -5.483 -1.349 1.00 59.12 89 THR A CA 1
ATOM 729 C C . THR A 1 89 ? 22.102 -5.285 -0.280 1.00 59.12 89 THR A C 1
ATOM 731 O O . THR A 1 89 ? 22.392 -4.939 0.864 1.00 59.12 89 THR A O 1
ATOM 734 N N . CYS A 1 90 ? 20.850 -5.572 -0.634 1.00 54.44 90 CYS A N 1
ATOM 735 C CA . CYS A 1 90 ? 19.774 -5.811 0.305 1.00 54.44 90 CYS A CA 1
ATOM 736 C C . CYS A 1 90 ? 19.771 -7.307 0.676 1.00 54.44 90 CYS A C 1
ATOM 738 O O . CYS A 1 90 ? 19.303 -8.108 -0.127 1.00 54.44 90 CYS A O 1
ATOM 740 N N . ASN A 1 91 ? 20.261 -7.684 1.868 1.00 56.91 91 ASN A N 1
ATOM 741 C CA . ASN A 1 91 ? 20.182 -9.048 2.439 1.00 56.91 91 ASN A CA 1
ATOM 742 C C . ASN A 1 91 ? 18.721 -9.470 2.672 1.00 56.91 91 ASN A C 1
ATOM 744 O O . ASN A 1 91 ? 18.243 -9.530 3.806 1.00 56.91 91 ASN A O 1
ATOM 748 N N . MET A 1 92 ? 17.968 -9.658 1.599 1.00 63.22 92 MET A N 1
ATOM 749 C CA . MET A 1 92 ? 16.522 -9.721 1.613 1.00 63.22 92 MET A CA 1
ATOM 750 C C . MET A 1 92 ? 16.039 -10.894 0.779 1.00 63.22 92 MET A C 1
ATOM 752 O O . MET A 1 92 ? 16.156 -10.880 -0.443 1.00 63.22 92 MET A O 1
ATOM 756 N N . GLU A 1 93 ? 15.420 -11.872 1.431 1.00 66.12 93 GLU A N 1
ATOM 757 C CA . GLU A 1 93 ? 14.792 -12.987 0.727 1.00 66.12 93 GLU A CA 1
ATOM 758 C C . GLU A 1 93 ? 13.310 -12.699 0.459 1.00 66.12 93 GLU A C 1
ATOM 760 O O . GLU A 1 93 ? 12.619 -12.143 1.328 1.00 66.12 93 GLU A O 1
ATOM 765 N N . PRO A 1 94 ? 12.802 -13.043 -0.741 1.00 70.25 94 PRO A N 1
ATOM 766 C CA . PRO A 1 94 ? 11.385 -12.948 -1.037 1.00 70.25 94 PRO A CA 1
ATOM 767 C C . PRO A 1 94 ? 10.624 -13.996 -0.221 1.00 70.25 94 PRO A C 1
ATOM 769 O O . PRO A 1 94 ? 10.794 -15.198 -0.399 1.00 70.25 94 PRO A O 1
ATOM 772 N N . GLN A 1 95 ? 9.743 -13.528 0.656 1.00 81.50 95 GLN A N 1
ATOM 773 C CA . GLN A 1 95 ? 8.827 -14.361 1.421 1.00 81.50 95 GLN A CA 1
ATOM 774 C C . GLN A 1 95 ? 7.398 -14.107 0.941 1.00 81.50 95 GLN A C 1
ATOM 776 O O . GLN A 1 95 ? 6.955 -12.954 0.901 1.00 81.50 95 GLN A O 1
ATOM 781 N N . ASN A 1 96 ? 6.661 -15.178 0.633 1.00 86.25 96 ASN A N 1
ATOM 782 C CA . ASN A 1 96 ? 5.224 -15.079 0.392 1.00 86.25 96 ASN A CA 1
ATOM 783 C C . ASN A 1 96 ? 4.545 -14.545 1.662 1.00 86.25 96 ASN A C 1
ATOM 785 O O . ASN A 1 96 ? 4.666 -15.137 2.733 1.00 86.25 96 ASN A O 1
ATOM 789 N N . ALA A 1 97 ? 3.867 -13.412 1.520 1.00 90.44 97 ALA A N 1
ATOM 790 C CA . ALA A 1 97 ? 3.167 -12.697 2.576 1.00 90.44 97 ALA A CA 1
ATOM 791 C C . ALA A 1 97 ? 1.692 -12.448 2.222 1.00 90.44 97 ALA A C 1
ATOM 793 O O . ALA A 1 97 ? 1.088 -11.457 2.639 1.00 90.44 97 ALA A O 1
ATOM 794 N N . SER A 1 98 ? 1.109 -13.325 1.402 1.00 92.06 98 SER A N 1
ATOM 795 C CA . SER A 1 98 ? -0.281 -13.195 0.948 1.00 92.06 98 SER A CA 1
ATOM 796 C C . SER A 1 98 ? -1.268 -13.358 2.110 1.00 92.06 98 SER A C 1
ATOM 798 O O . SER A 1 98 ? -2.275 -12.656 2.162 1.00 92.06 98 SER A O 1
ATOM 800 N N . THR A 1 99 ? -0.958 -14.206 3.096 1.00 93.19 99 THR A N 1
ATOM 801 C CA . THR A 1 99 ? -1.774 -14.365 4.312 1.00 93.19 99 THR A CA 1
ATOM 802 C C . THR A 1 99 ? -1.752 -13.102 5.170 1.00 93.19 99 THR A C 1
ATOM 804 O O . THR A 1 99 ? -2.803 -12.648 5.621 1.00 93.19 99 THR A O 1
ATOM 807 N N . GLU A 1 100 ? -0.590 -12.466 5.346 1.00 94.94 100 GLU A N 1
ATOM 808 C CA . GLU A 1 100 ? -0.520 -11.181 6.036 1.00 94.94 100 GLU A CA 1
ATOM 809 C C . GLU A 1 100 ? -1.216 -10.061 5.254 1.00 94.94 100 GLU A C 1
ATOM 811 O O . GLU A 1 100 ? -1.836 -9.197 5.875 1.00 94.94 100 GLU A O 1
ATOM 816 N N . ALA A 1 101 ? -1.161 -10.074 3.918 1.00 95.44 101 ALA A N 1
ATOM 817 C CA . ALA A 1 101 ? -1.895 -9.123 3.082 1.00 95.44 101 ALA A CA 1
ATOM 818 C C . ALA A 1 101 ? -3.416 -9.253 3.281 1.00 95.44 101 ALA A C 1
ATOM 820 O O . ALA A 1 101 ? -4.092 -8.242 3.479 1.00 95.44 101 ALA A O 1
ATOM 821 N N . LEU A 1 102 ? -3.943 -10.483 3.320 1.00 95.69 102 LEU A N 1
ATOM 822 C CA . LEU A 1 102 ? -5.352 -10.752 3.638 1.00 95.69 102 LEU A CA 1
ATOM 823 C C . LEU A 1 102 ? -5.734 -10.279 5.039 1.00 95.69 102 LEU A C 1
ATOM 825 O O . LEU A 1 102 ? -6.799 -9.685 5.216 1.00 95.69 102 LEU A O 1
ATOM 829 N N . GLY A 1 103 ? -4.862 -10.490 6.027 1.00 96.62 103 GLY A N 1
ATOM 830 C CA . GLY A 1 103 ? -5.074 -9.996 7.386 1.00 96.62 103 GLY A CA 1
ATOM 831 C C . GLY A 1 103 ? -5.167 -8.468 7.442 1.00 96.62 103 GLY A C 1
ATOM 832 O O . GLY A 1 103 ? -6.065 -7.926 8.085 1.00 96.62 103 GLY A O 1
ATOM 833 N N . VAL A 1 104 ? -4.293 -7.760 6.719 1.00 97.81 104 VAL A N 1
ATOM 834 C CA . VAL A 1 104 ? -4.337 -6.291 6.621 1.00 97.81 104 VAL A CA 1
ATOM 835 C C . VAL A 1 104 ? -5.613 -5.814 5.919 1.00 97.81 104 VAL A C 1
ATOM 837 O O . VAL A 1 104 ? -6.237 -4.864 6.391 1.00 97.81 104 VAL A O 1
ATOM 840 N N . LEU A 1 105 ? -6.025 -6.465 4.826 1.00 97.25 105 LEU A N 1
ATOM 841 C CA . LEU A 1 105 ? -7.255 -6.127 4.100 1.00 97.25 105 LEU A CA 1
ATOM 842 C C . LEU A 1 105 ? -8.514 -6.355 4.944 1.00 97.25 105 LEU A C 1
ATOM 844 O O . LEU A 1 105 ? -9.395 -5.498 4.977 1.00 97.25 105 LEU A O 1
ATOM 848 N N . SER A 1 106 ? -8.581 -7.478 5.660 1.00 96.94 106 SER A N 1
ATOM 849 C CA . SER A 1 106 ? -9.710 -7.803 6.542 1.00 96.94 106 SER A CA 1
ATOM 850 C C . SER A 1 106 ? -9.807 -6.793 7.687 1.00 96.94 106 SER A C 1
ATOM 852 O O . SER A 1 106 ? -10.869 -6.218 7.920 1.00 96.94 106 SER A O 1
ATOM 854 N N . CYS A 1 107 ? -8.664 -6.453 8.294 1.00 97.75 107 CYS A N 1
ATOM 855 C CA . CYS A 1 107 ? -8.561 -5.397 9.299 1.00 97.75 107 CYS A CA 1
ATOM 856 C C . CYS A 1 107 ? -9.050 -4.046 8.755 1.00 97.75 107 CYS A C 1
ATOM 858 O O . CYS A 1 107 ? -9.871 -3.379 9.383 1.00 97.75 107 CYS A O 1
ATOM 860 N N . LEU A 1 108 ? -8.598 -3.649 7.559 1.00 97.81 108 LEU A N 1
ATOM 861 C CA . LEU A 1 108 ? -9.044 -2.417 6.909 1.00 97.81 108 LEU A CA 1
ATOM 862 C C . LEU A 1 108 ? -10.566 -2.407 6.712 1.00 97.81 108 LEU A C 1
ATOM 864 O O . LEU A 1 108 ? -11.211 -1.422 7.070 1.00 97.81 108 LEU A O 1
ATOM 868 N N . ASN A 1 109 ? -11.145 -3.491 6.198 1.00 96.44 109 ASN A N 1
ATOM 869 C CA . ASN A 1 109 ? -12.589 -3.603 5.993 1.00 96.44 109 ASN A CA 1
ATOM 870 C C . ASN A 1 109 ? -13.372 -3.514 7.309 1.00 96.44 109 ASN A C 1
ATOM 872 O O . ASN A 1 109 ? -14.314 -2.728 7.399 1.00 96.44 109 ASN A O 1
ATOM 876 N N . ASN A 1 110 ? -12.951 -4.234 8.350 1.00 96.81 110 ASN A N 1
ATOM 877 C CA . ASN A 1 110 ? -13.639 -4.229 9.642 1.00 96.81 110 ASN A CA 1
ATOM 878 C C . ASN A 1 110 ? -13.540 -2.877 10.357 1.00 96.81 110 ASN A C 1
ATOM 880 O O . ASN A 1 110 ? -14.537 -2.390 10.890 1.00 96.81 110 ASN A O 1
ATOM 884 N N . ILE A 1 111 ? -12.390 -2.193 10.295 1.00 97.06 111 ILE A N 1
ATOM 885 C CA . ILE A 1 111 ? -12.286 -0.811 10.792 1.00 97.06 111 ILE A CA 1
ATOM 886 C C . ILE A 1 111 ? -13.242 0.101 10.014 1.00 97.06 111 ILE A C 1
ATOM 888 O O . ILE A 1 111 ? -13.865 0.978 10.615 1.00 97.06 111 ILE A O 1
ATOM 892 N N . ARG A 1 112 ? -13.376 -0.096 8.694 1.00 95.06 112 ARG A N 1
ATOM 893 C CA . ARG A 1 112 ? -14.244 0.725 7.839 1.00 95.06 112 ARG A CA 1
ATOM 894 C C . ARG A 1 112 ? -15.733 0.580 8.143 1.00 95.06 112 ARG A C 1
ATOM 896 O O . ARG A 1 112 ? -16.461 1.556 7.970 1.00 95.06 112 ARG A O 1
ATOM 903 N N . ILE A 1 113 ? -16.168 -0.588 8.618 1.00 94.44 113 ILE A N 1
ATOM 904 C CA . ILE A 1 113 ? -17.538 -0.808 9.109 1.00 94.44 113 ILE A CA 1
ATOM 905 C C . ILE A 1 113 ? -17.805 0.064 10.344 1.00 94.44 113 ILE A C 1
ATOM 907 O O . ILE A 1 113 ? -18.872 0.660 10.456 1.00 94.44 113 ILE A O 1
ATOM 911 N N . VAL A 1 114 ? -16.821 0.192 11.242 1.00 93.88 114 VAL A N 1
ATOM 912 C CA . VAL A 1 114 ? -16.939 1.014 12.459 1.00 93.88 114 VAL A CA 1
ATOM 913 C C . VAL A 1 114 ? -16.799 2.511 12.156 1.00 93.88 114 VAL A C 1
ATOM 915 O O . VAL A 1 114 ? -17.509 3.334 12.732 1.00 93.88 114 VAL A O 1
ATOM 918 N N . GLN A 1 115 ? -15.884 2.899 11.261 1.00 91.06 115 GLN A N 1
ATOM 919 C CA . GLN A 1 115 ? -15.732 4.288 10.822 1.00 91.06 115 GLN A CA 1
ATOM 920 C C . GLN A 1 115 ? -15.201 4.397 9.391 1.00 91.06 115 GLN A C 1
ATOM 922 O O . GLN A 1 115 ? -14.235 3.752 9.005 1.00 91.06 115 GLN A O 1
ATOM 927 N N . ASN A 1 116 ? -15.723 5.347 8.625 1.00 85.94 116 ASN A N 1
ATOM 928 C CA . ASN A 1 116 ? -15.317 5.568 7.235 1.00 85.94 116 ASN A CA 1
ATOM 929 C C . ASN A 1 116 ? -13.909 6.181 7.050 1.00 85.94 116 ASN A C 1
ATOM 931 O O . ASN A 1 116 ? -13.357 6.127 5.951 1.00 85.94 116 ASN A O 1
ATOM 935 N N . LYS A 1 117 ? -13.323 6.777 8.097 1.00 89.88 117 LYS A N 1
ATOM 936 C CA . LYS A 1 117 ? -12.052 7.525 8.044 1.00 89.88 117 LYS A CA 1
ATOM 937 C C . LYS A 1 117 ? -10.887 6.691 8.573 1.00 89.88 117 LYS A C 1
ATOM 939 O O . LYS A 1 117 ? -10.521 6.805 9.744 1.00 89.88 117 LYS A O 1
ATOM 944 N N . VAL A 1 118 ? -10.276 5.883 7.709 1.00 94.94 118 VAL A N 1
ATOM 945 C CA . VAL A 1 118 ? -9.143 5.020 8.085 1.00 94.94 118 VAL A CA 1
ATOM 946 C C . VAL A 1 118 ? -7.845 5.561 7.512 1.00 94.94 118 VAL A C 1
ATOM 948 O O . VAL A 1 118 ? -7.674 5.591 6.302 1.00 94.94 118 VAL A O 1
ATOM 951 N N . THR A 1 119 ? -6.924 5.992 8.372 1.00 94.50 119 THR A N 1
ATOM 952 C CA . THR A 1 119 ? -5.568 6.402 7.971 1.00 94.50 119 THR A CA 1
ATOM 953 C C . THR A 1 119 ? -4.590 5.236 8.099 1.00 94.50 119 THR A C 1
ATOM 955 O O . THR A 1 119 ? -4.833 4.293 8.854 1.00 94.50 119 THR A O 1
ATOM 958 N N . LEU A 1 120 ? -3.434 5.339 7.434 1.00 95.19 120 LEU A N 1
ATOM 959 C CA . LEU A 1 120 ? -2.320 4.393 7.584 1.00 95.19 120 LEU A CA 1
ATOM 960 C C . LEU A 1 120 ? -1.962 4.133 9.052 1.00 95.19 120 LEU A C 1
ATOM 962 O O . LEU A 1 120 ? -1.876 2.984 9.477 1.00 95.19 120 LEU A O 1
ATOM 966 N N . ASN A 1 121 ? -1.790 5.201 9.837 1.00 95.25 121 ASN A N 1
ATOM 967 C CA . ASN A 1 121 ? -1.432 5.078 11.247 1.00 95.25 121 ASN A CA 1
ATOM 968 C C . ASN A 1 121 ? -2.515 4.330 12.037 1.00 95.25 121 ASN A C 1
ATOM 970 O O . ASN A 1 121 ? -2.187 3.469 12.845 1.00 95.25 121 ASN A O 1
ATOM 974 N N . LEU A 1 122 ? -3.797 4.610 11.783 1.00 96.44 122 LEU A N 1
ATOM 975 C CA . LEU A 1 122 ? -4.887 3.923 12.471 1.00 96.44 122 LEU A CA 1
ATOM 976 C C . LEU A 1 122 ? -4.898 2.422 12.157 1.00 96.44 122 LEU A C 1
ATOM 978 O O . LEU A 1 122 ? -4.947 1.612 13.080 1.00 96.44 122 LEU A O 1
ATOM 982 N N . LEU A 1 123 ? -4.788 2.057 10.875 1.00 97.81 123 LEU A N 1
ATOM 983 C CA . LEU A 1 123 ? -4.709 0.661 10.440 1.00 97.81 123 LEU A CA 1
ATOM 984 C C . LEU A 1 123 ? -3.528 -0.063 11.103 1.00 97.81 123 LEU A C 1
ATOM 986 O O . LEU A 1 123 ? -3.695 -1.149 11.655 1.00 97.81 123 LEU A O 1
ATOM 990 N N . MET A 1 124 ? -2.349 0.567 11.121 1.00 97.88 124 MET A N 1
ATOM 991 C CA . MET A 1 124 ? -1.165 0.015 11.781 1.00 97.88 124 MET A CA 1
ATOM 992 C C . MET A 1 124 ? -1.379 -0.198 13.280 1.00 97.88 124 MET A C 1
ATOM 994 O O . MET A 1 124 ? -1.005 -1.243 13.811 1.00 97.88 124 MET A O 1
ATOM 998 N N . LEU A 1 125 ? -1.973 0.778 13.974 1.00 97.56 125 LEU A N 1
ATOM 999 C CA . LEU A 1 125 ? -2.233 0.688 15.409 1.00 97.56 125 LEU A CA 1
ATOM 1000 C C . LEU A 1 125 ? -3.174 -0.470 15.740 1.00 97.56 125 LEU A C 1
ATOM 1002 O O . LEU A 1 125 ? -2.881 -1.224 16.666 1.00 97.56 125 LEU A O 1
ATOM 1006 N N . VAL A 1 126 ? -4.260 -0.629 14.984 1.00 97.94 126 VAL A N 1
ATOM 1007 C CA . VAL A 1 126 ? -5.233 -1.710 15.186 1.00 97.94 126 VAL A CA 1
ATOM 1008 C C . VAL A 1 126 ? -4.602 -3.067 14.872 1.00 97.94 126 VAL A C 1
ATOM 1010 O O . VAL A 1 126 ? -4.573 -3.945 15.734 1.00 97.94 126 VAL A O 1
ATOM 1013 N N . TYR A 1 127 ? -3.986 -3.224 13.696 1.00 98.12 127 TYR A N 1
ATOM 1014 C CA . TYR A 1 127 ? -3.406 -4.503 13.275 1.00 98.12 127 TYR A CA 1
ATOM 1015 C C . TYR A 1 127 ? -2.250 -4.965 14.181 1.00 98.12 127 TYR A C 1
ATOM 1017 O O . TYR A 1 127 ? -2.055 -6.159 14.395 1.00 98.12 127 TYR A O 1
ATOM 1025 N N . ARG A 1 128 ? -1.503 -4.034 14.794 1.00 97.50 128 ARG A N 1
ATOM 1026 C CA . ARG A 1 128 ? -0.455 -4.330 15.794 1.00 97.50 128 ARG A CA 1
ATOM 1027 C C . ARG A 1 128 ? -0.976 -4.515 17.222 1.00 97.50 128 ARG A C 1
ATOM 1029 O O . ARG A 1 128 ? -0.178 -4.834 18.105 1.00 97.50 128 ARG A O 1
ATOM 1036 N N . GLY A 1 129 ? -2.268 -4.310 17.474 1.00 96.75 129 GLY A N 1
ATOM 1037 C CA . GLY A 1 129 ? -2.870 -4.515 18.794 1.00 96.75 129 GLY A CA 1
ATOM 1038 C C . GLY A 1 129 ? -2.574 -3.384 19.784 1.00 96.75 129 GLY A C 1
ATOM 1039 O O . GLY A 1 129 ? -2.375 -3.620 20.978 1.00 96.75 129 GLY A O 1
ATOM 1040 N N . SER A 1 130 ? -2.458 -2.148 19.298 1.00 96.75 130 SER A N 1
ATOM 1041 C CA . SER A 1 130 ? -2.174 -0.977 20.127 1.00 96.75 130 SER A CA 1
ATOM 1042 C C . SER A 1 130 ? -3.381 -0.570 20.969 1.00 96.75 130 SER A C 1
ATOM 1044 O O . SER A 1 130 ? -4.475 -0.380 20.451 1.00 96.75 130 SER A O 1
ATOM 1046 N N . LYS A 1 131 ? -3.166 -0.325 22.264 1.00 95.38 131 LYS A N 1
ATOM 1047 C CA . LYS A 1 131 ? -4.203 0.142 23.204 1.00 95.38 131 LYS A CA 1
ATOM 1048 C C . LYS A 1 131 ? -4.258 1.670 23.339 1.00 95.38 131 LYS A C 1
ATOM 1050 O O . LYS A 1 131 ? -4.643 2.192 24.381 1.00 95.38 131 LYS A O 1
ATOM 1055 N N . ARG A 1 132 ? -3.815 2.415 22.317 1.00 96.25 132 ARG A N 1
ATOM 1056 C CA . ARG A 1 132 ? -3.895 3.887 22.328 1.00 96.25 132 ARG A CA 1
ATOM 1057 C C . ARG A 1 132 ? -5.346 4.348 22.457 1.00 96.25 132 ARG A C 1
ATOM 1059 O O . ARG A 1 132 ? -6.254 3.702 21.938 1.00 96.25 132 ARG A O 1
ATOM 1066 N N . LYS A 1 133 ? -5.543 5.516 23.080 1.00 95.25 133 LYS A N 1
ATOM 1067 C CA . LYS A 1 133 ? -6.872 6.101 23.316 1.00 95.25 133 LYS A CA 1
ATOM 1068 C C . LYS A 1 133 ? -7.720 6.148 22.042 1.00 95.25 133 LYS A C 1
ATOM 1070 O O . LYS A 1 133 ? -8.869 5.751 22.099 1.00 95.25 133 LYS A O 1
ATOM 1075 N N . GLU A 1 134 ? -7.140 6.541 20.905 1.00 93.69 134 GLU A N 1
ATOM 1076 C CA . GLU A 1 134 ? -7.839 6.627 19.609 1.00 93.69 134 GLU A CA 1
ATOM 1077 C C . GLU A 1 134 ? -8.409 5.292 19.092 1.00 93.69 134 GLU A C 1
ATOM 1079 O O . GLU A 1 134 ? -9.386 5.295 18.346 1.00 93.69 134 GLU A O 1
ATOM 1084 N N . VAL A 1 135 ? -7.806 4.165 19.489 1.00 96.31 135 VAL A N 1
ATOM 1085 C CA . VAL A 1 135 ? -8.246 2.809 19.135 1.00 96.31 135 VAL A CA 1
ATOM 1086 C C . VAL A 1 135 ? -9.339 2.353 20.098 1.00 96.31 135 VAL A C 1
ATOM 1088 O O . VAL A 1 135 ? -10.395 1.885 19.676 1.00 96.31 135 VAL A O 1
ATOM 1091 N N . VAL A 1 136 ? -9.099 2.521 21.401 1.00 96.00 136 VAL A N 1
ATOM 1092 C CA . VAL A 1 136 ? -10.009 2.043 22.450 1.00 96.00 136 VAL A CA 1
ATOM 1093 C C . VAL A 1 136 ? -11.298 2.858 22.485 1.00 96.00 136 VAL A C 1
ATOM 1095 O O . VAL A 1 136 ? -12.376 2.280 22.528 1.00 96.00 136 VAL A O 1
ATOM 1098 N N . SER A 1 137 ? -11.212 4.188 22.379 1.00 94.31 137 SER A N 1
ATOM 1099 C CA . SER A 1 137 ? -12.376 5.082 22.449 1.00 94.31 137 SER A CA 1
ATOM 1100 C C . SER A 1 137 ? -13.361 4.909 21.293 1.00 94.31 137 SER A C 1
ATOM 1102 O O . SER A 1 137 ? -14.462 5.440 21.354 1.00 94.31 137 SER A O 1
ATOM 1104 N N . LYS A 1 138 ? -12.940 4.244 20.214 1.00 93.94 138 LYS A N 1
ATOM 1105 C CA . LYS A 1 138 ? -13.754 3.956 19.028 1.00 93.94 138 LYS A CA 1
ATOM 1106 C C . LYS A 1 138 ? -14.080 2.461 18.900 1.00 93.94 138 LYS A C 1
ATOM 1108 O O . LYS A 1 138 ? -14.439 2.029 17.812 1.00 93.94 138 LYS A O 1
ATOM 1113 N N . SER A 1 139 ? -13.861 1.672 19.956 1.00 94.94 139 SER A N 1
ATOM 1114 C CA . SER A 1 139 ? -14.063 0.213 19.974 1.00 94.94 139 SER A CA 1
ATOM 1115 C C . SER A 1 139 ? -13.330 -0.560 18.866 1.00 94.94 139 SER A C 1
ATOM 1117 O O . SER A 1 139 ? -13.652 -1.699 18.563 1.00 94.94 139 SER A O 1
ATOM 1119 N N . LEU A 1 140 ? -12.258 -0.002 18.294 1.00 96.19 140 LEU A N 1
ATOM 1120 C CA . LEU A 1 140 ? -11.494 -0.670 17.228 1.00 96.19 140 LEU A CA 1
ATOM 1121 C C . LEU A 1 140 ? -10.626 -1.822 17.737 1.00 96.19 140 LEU A C 1
ATOM 1123 O O . LEU A 1 140 ? -10.018 -2.530 16.947 1.00 96.19 140 LEU A O 1
ATOM 1127 N N . HIS A 1 141 ? -10.518 -1.982 19.052 1.00 96.00 141 HIS A N 1
ATOM 1128 C CA . HIS A 1 141 ? -9.849 -3.122 19.667 1.00 96.00 141 HIS A CA 1
ATOM 1129 C C . HIS A 1 141 ? -10.724 -4.383 19.680 1.00 96.00 141 HIS A C 1
ATOM 1131 O O . HIS A 1 141 ? -10.226 -5.450 20.017 1.00 96.00 141 HIS A O 1
ATOM 1137 N N . GLU A 1 142 ? -12.002 -4.255 19.316 1.00 95.94 142 GLU A N 1
ATOM 1138 C CA . GLU A 1 142 ? -12.964 -5.357 19.226 1.00 95.94 142 GLU A CA 1
ATOM 1139 C C . GLU A 1 142 ? -12.993 -5.995 17.829 1.00 95.94 142 GLU A C 1
ATOM 1141 O O . GLU A 1 142 ? -13.621 -7.036 17.646 1.00 95.94 142 GLU A O 1
ATOM 1146 N N . VAL A 1 143 ? -12.317 -5.402 16.832 1.00 96.31 143 VAL A N 1
ATOM 1147 C CA . VAL A 1 143 ? -12.242 -6.010 15.495 1.00 96.31 143 VAL A CA 1
ATOM 1148 C C . VAL A 1 143 ? -11.456 -7.327 15.556 1.00 96.31 143 VAL A C 1
ATOM 1150 O O . VAL A 1 143 ? -10.457 -7.391 16.281 1.00 96.31 143 VAL A O 1
ATOM 1153 N N . PRO A 1 144 ? -11.839 -8.356 14.775 1.00 97.00 144 PRO A N 1
ATOM 1154 C CA . PRO A 1 144 ? -11.197 -9.669 14.833 1.00 97.00 144 PRO A CA 1
ATOM 1155 C C . PRO A 1 144 ? -9.684 -9.614 14.619 1.00 97.00 144 PRO A C 1
ATOM 1157 O O . PRO A 1 144 ? -8.944 -10.338 15.270 1.00 97.00 144 PRO A O 1
ATOM 1160 N N . GLU A 1 145 ? -9.211 -8.720 13.747 1.00 97.31 145 GLU A N 1
ATOM 1161 C CA . GLU A 1 145 ? -7.801 -8.621 13.371 1.00 97.31 145 GLU A CA 1
ATOM 1162 C C . GLU A 1 145 ? -6.927 -7.826 14.344 1.00 97.31 145 GLU A C 1
ATOM 1164 O O . GLU A 1 145 ? -5.736 -7.601 14.081 1.00 97.31 145 GLU A O 1
ATOM 1169 N N . PHE A 1 146 ? -7.486 -7.377 15.468 1.00 97.69 146 PHE A N 1
ATOM 1170 C CA . PHE A 1 146 ? -6.742 -6.612 16.453 1.00 97.69 146 PHE A CA 1
ATOM 1171 C C . PHE A 1 146 ? -5.549 -7.418 16.991 1.00 97.69 146 PHE A C 1
ATOM 1173 O O . PHE A 1 146 ? -5.688 -8.435 17.665 1.00 97.69 146 PHE A O 1
ATOM 1180 N N . GLY A 1 147 ? -4.332 -6.940 16.717 1.00 97.06 147 GLY A N 1
ATOM 1181 C CA . GLY A 1 147 ? -3.101 -7.594 17.169 1.00 97.06 147 GLY A CA 1
ATOM 1182 C C . GLY A 1 147 ? -2.580 -8.736 16.295 1.00 97.06 147 GLY A C 1
ATOM 1183 O O . GLY A 1 147 ? -1.502 -9.246 16.607 1.00 97.06 147 GLY A O 1
ATOM 1184 N N . HIS A 1 148 ? -3.244 -9.092 15.189 1.00 97.19 148 HIS A N 1
ATOM 1185 C CA . HIS A 1 148 ? -2.780 -10.145 14.270 1.00 97.19 148 HIS A CA 1
ATOM 1186 C C . HIS A 1 148 ? -1.364 -9.888 13.723 1.00 97.19 148 HIS A C 1
ATOM 1188 O O . HIS A 1 148 ? -0.559 -10.807 13.592 1.00 97.19 148 HIS A O 1
ATOM 1194 N N . GLY A 1 149 ? -1.004 -8.627 13.477 1.00 94.88 149 GLY A N 1
ATOM 1195 C CA . GLY A 1 149 ? 0.322 -8.237 12.995 1.00 94.88 149 GLY A CA 1
ATOM 1196 C C . GLY A 1 149 ? 1.408 -8.160 14.074 1.00 94.88 149 GLY A C 1
ATOM 1197 O O . GLY A 1 149 ? 2.547 -7.801 13.762 1.00 94.88 149 GLY A O 1
ATOM 1198 N N . LYS A 1 150 ? 1.099 -8.436 15.352 1.00 95.38 150 LYS A N 1
ATOM 1199 C CA . LYS A 1 150 ? 2.024 -8.182 16.472 1.00 95.38 150 LYS A CA 1
ATOM 1200 C C . LYS A 1 150 ? 3.276 -9.070 16.453 1.00 95.38 150 LYS A C 1
ATOM 1202 O O . LYS A 1 150 ? 4.350 -8.615 16.850 1.00 95.38 150 LYS A O 1
ATOM 1207 N N . SER A 1 151 ? 3.156 -10.318 16.020 1.00 93.00 151 SER A N 1
ATOM 1208 C CA . SER A 1 151 ? 4.283 -11.257 15.928 1.00 93.00 151 SER A CA 1
ATOM 1209 C C . SER A 1 151 ? 5.036 -11.149 14.598 1.00 93.00 151 SER A C 1
ATOM 1211 O O . SER A 1 151 ? 6.240 -11.379 14.560 1.00 93.00 151 SER A O 1
ATOM 1213 N N . ALA A 1 152 ? 4.346 -10.773 13.517 1.00 90.56 152 ALA A N 1
ATOM 1214 C CA . ALA A 1 152 ? 4.878 -10.836 12.155 1.00 90.56 152 ALA A CA 1
ATOM 1215 C C . ALA A 1 152 ? 5.621 -9.571 11.684 1.00 90.56 152 ALA A C 1
ATOM 1217 O O . ALA A 1 152 ? 6.405 -9.651 10.730 1.00 90.56 152 ALA A O 1
ATOM 1218 N N . PHE A 1 153 ? 5.372 -8.419 12.318 1.00 93.00 153 PHE A N 1
ATOM 1219 C CA . PHE A 1 153 ? 5.899 -7.126 11.873 1.00 93.00 153 PHE A CA 1
ATOM 1220 C C . PHE A 1 153 ? 6.302 -6.227 13.031 1.00 93.00 153 PHE A C 1
ATOM 1222 O O . PHE A 1 153 ? 5.504 -6.009 13.932 1.00 93.00 153 PHE A O 1
ATOM 1229 N N . SER A 1 154 ? 7.455 -5.573 12.964 1.00 93.50 154 SER A N 1
ATOM 1230 C CA . SER A 1 154 ? 7.690 -4.309 13.673 1.00 93.50 154 SER A CA 1
ATOM 1231 C C . SER A 1 154 ? 6.843 -3.164 13.083 1.00 93.50 154 SER A C 1
ATOM 1233 O O . SER A 1 154 ? 6.167 -3.316 12.065 1.00 93.50 154 SER A O 1
ATOM 1235 N N . GLN A 1 155 ? 6.862 -1.984 13.717 1.00 92.12 155 GLN A N 1
ATOM 1236 C CA . GLN A 1 155 ? 6.128 -0.816 13.204 1.00 92.12 155 GLN A CA 1
ATOM 1237 C C . GLN A 1 155 ? 6.628 -0.374 11.820 1.00 92.12 155 GLN A C 1
ATOM 1239 O O . GLN A 1 155 ? 5.822 -0.083 10.939 1.00 92.12 155 GLN A O 1
ATOM 1244 N N . SER A 1 156 ? 7.947 -0.334 11.616 1.00 91.56 156 SER A N 1
ATOM 1245 C CA . SER A 1 156 ? 8.549 0.051 10.335 1.00 91.56 156 SER A CA 1
ATOM 1246 C C . SER A 1 156 ? 8.275 -0.983 9.244 1.00 91.56 156 SER A C 1
ATOM 1248 O O . SER A 1 156 ? 7.920 -0.605 8.131 1.00 91.56 156 SER A O 1
ATOM 1250 N N . GLU A 1 157 ? 8.370 -2.275 9.564 1.00 91.94 157 GLU A N 1
ATOM 1251 C CA . GLU A 1 157 ? 8.085 -3.350 8.608 1.00 91.94 157 GLU A CA 1
ATOM 1252 C C . GLU A 1 157 ? 6.618 -3.357 8.179 1.00 91.94 157 GLU A C 1
ATOM 1254 O O . GLU A 1 157 ? 6.345 -3.481 6.989 1.00 91.94 157 GLU A O 1
ATOM 1259 N N . LEU A 1 158 ? 5.670 -3.176 9.109 1.00 94.94 158 LEU A N 1
ATOM 1260 C CA . LEU A 1 158 ? 4.251 -3.104 8.753 1.00 94.94 158 LEU A CA 1
ATOM 1261 C C . LEU A 1 158 ? 3.962 -1.889 7.868 1.00 94.94 158 LEU A C 1
ATOM 1263 O O . LEU A 1 158 ? 3.218 -1.996 6.898 1.00 94.94 158 LEU A O 1
ATOM 1267 N N . LYS A 1 159 ? 4.570 -0.740 8.181 1.00 94.44 159 LYS A N 1
ATOM 1268 C CA . LYS A 1 159 ? 4.441 0.472 7.368 1.00 94.44 159 LYS A CA 1
ATOM 1269 C C . LYS A 1 159 ? 4.920 0.228 5.935 1.00 94.44 159 LYS A C 1
ATOM 1271 O O . LYS A 1 159 ? 4.185 0.509 4.994 1.00 94.44 159 LYS A O 1
ATOM 1276 N N . GLN A 1 160 ? 6.113 -0.348 5.779 1.00 91.06 160 GLN A N 1
ATOM 1277 C CA . GLN A 1 160 ? 6.675 -0.676 4.468 1.00 91.06 160 GLN A CA 1
ATOM 1278 C C . GLN A 1 160 ? 5.837 -1.724 3.727 1.00 91.06 160 GLN A C 1
ATOM 1280 O O . GLN A 1 160 ? 5.655 -1.631 2.515 1.00 91.06 160 GLN A O 1
ATOM 1285 N N . PHE A 1 161 ? 5.289 -2.699 4.453 1.00 93.06 161 PHE A N 1
ATOM 1286 C CA . PHE A 1 161 ? 4.400 -3.705 3.888 1.00 93.06 161 PHE A CA 1
ATOM 1287 C C . PHE A 1 161 ? 3.108 -3.079 3.349 1.00 93.06 161 PHE A C 1
ATOM 1289 O O . PHE A 1 161 ? 2.741 -3.338 2.208 1.00 93.06 161 PHE A O 1
ATOM 1296 N N . ILE A 1 162 ? 2.466 -2.177 4.100 1.00 95.38 162 ILE A N 1
ATOM 1297 C CA . ILE A 1 162 ? 1.270 -1.465 3.623 1.00 95.38 162 ILE A CA 1
ATOM 1298 C C . ILE A 1 162 ? 1.603 -0.564 2.423 1.00 95.38 162 ILE A C 1
ATOM 1300 O O . ILE A 1 162 ? 0.818 -0.504 1.483 1.00 95.38 162 ILE A O 1
ATOM 1304 N N . TYR A 1 163 ? 2.771 0.086 2.394 1.00 93.56 163 TYR A N 1
ATOM 1305 C CA . TYR A 1 163 ? 3.227 0.838 1.215 1.00 93.56 163 TYR A CA 1
ATOM 1306 C C . TYR A 1 163 ? 3.356 -0.029 -0.033 1.00 93.56 163 TYR A C 1
ATOM 1308 O O . TYR A 1 163 ? 2.967 0.402 -1.119 1.00 93.56 163 TYR A O 1
ATOM 1316 N N . MET A 1 164 ? 3.838 -1.259 0.121 1.00 91.75 164 MET A N 1
ATOM 1317 C CA . MET A 1 164 ? 3.880 -2.230 -0.966 1.00 91.75 164 MET A CA 1
ATOM 1318 C C . MET A 1 164 ? 2.476 -2.631 -1.438 1.00 91.75 164 MET A C 1
ATOM 1320 O O . MET A 1 164 ? 2.224 -2.610 -2.641 1.00 91.75 164 MET A O 1
ATOM 1324 N N . LEU A 1 165 ? 1.533 -2.868 -0.521 1.00 94.31 165 LEU A N 1
ATOM 1325 C CA . LEU A 1 165 ? 0.129 -3.119 -0.878 1.00 94.31 165 LEU A CA 1
ATOM 1326 C C . LEU A 1 165 ? -0.517 -1.922 -1.595 1.00 94.31 165 LEU A C 1
ATOM 1328 O O . LEU A 1 165 ? -1.321 -2.111 -2.507 1.00 94.31 165 LEU A O 1
ATOM 1332 N N . ILE A 1 166 ? -0.159 -0.691 -1.221 1.00 93.44 166 ILE A N 1
ATOM 1333 C CA . ILE A 1 166 ? -0.634 0.508 -1.921 1.00 93.44 166 ILE A CA 1
ATOM 1334 C C . ILE A 1 166 ? -0.065 0.571 -3.340 1.00 93.44 166 ILE A C 1
ATOM 1336 O O . ILE A 1 166 ? -0.798 0.842 -4.287 1.00 93.44 166 ILE A O 1
ATOM 1340 N N . ALA A 1 167 ? 1.231 0.306 -3.512 1.00 89.94 167 ALA A N 1
ATOM 1341 C CA . ALA A 1 167 ? 1.842 0.338 -4.836 1.00 89.94 167 ALA A CA 1
ATOM 1342 C C . ALA A 1 167 ? 1.310 -0.761 -5.758 1.00 89.94 167 ALA A C 1
ATOM 1344 O O . ALA A 1 167 ? 1.196 -0.524 -6.952 1.00 89.94 167 ALA A O 1
ATOM 1345 N N . GLU A 1 168 ? 0.950 -1.933 -5.234 1.00 89.62 168 GLU A N 1
ATOM 1346 C CA . GLU A 1 168 ? 0.359 -3.023 -6.022 1.00 89.62 168 GLU A CA 1
ATOM 1347 C C . GLU A 1 168 ? -1.136 -2.827 -6.344 1.00 89.62 168 GLU A C 1
ATOM 1349 O O . GLU A 1 168 ? -1.741 -3.704 -6.961 1.00 89.62 168 GLU A O 1
ATOM 1354 N N . ASP A 1 169 ? -1.729 -1.681 -5.981 1.00 91.31 169 ASP A N 1
ATOM 1355 C CA . ASP A 1 169 ? -3.164 -1.371 -6.113 1.00 91.31 169 ASP A CA 1
ATOM 1356 C C . ASP A 1 169 ? -4.073 -2.357 -5.344 1.00 91.31 169 ASP A C 1
ATOM 1358 O O . ASP A 1 169 ? -5.238 -2.587 -5.687 1.00 91.31 169 ASP A O 1
ATOM 1362 N N . VAL A 1 170 ? -3.536 -2.942 -4.271 1.00 94.75 170 VAL A N 1
ATOM 1363 C CA . VAL A 1 170 ? -4.265 -3.795 -3.321 1.00 94.75 170 VAL A CA 1
ATOM 1364 C C . VAL A 1 170 ? -4.978 -2.935 -2.279 1.00 94.75 170 VAL A C 1
ATOM 1366 O O . VAL A 1 170 ? -6.116 -3.215 -1.909 1.00 94.75 170 VAL A O 1
ATOM 1369 N N . ILE A 1 171 ? -4.326 -1.860 -1.835 1.00 95.62 171 ILE A N 1
ATOM 1370 C CA . ILE A 1 171 ? -4.917 -0.802 -1.012 1.00 95.62 171 ILE A CA 1
ATOM 1371 C C . ILE A 1 171 ? -4.913 0.487 -1.830 1.00 95.62 171 ILE A C 1
ATOM 1373 O O . ILE A 1 171 ? -3.923 0.827 -2.469 1.00 95.62 171 ILE A O 1
ATOM 1377 N N . LEU A 1 172 ? -6.014 1.224 -1.798 1.00 93.00 172 LEU A N 1
ATOM 1378 C CA . LEU A 1 172 ? -6.139 2.514 -2.461 1.00 93.00 172 LEU A CA 1
ATOM 1379 C C . LEU A 1 172 ? -6.028 3.648 -1.438 1.00 93.00 172 LEU A C 1
ATOM 1381 O O . LEU A 1 172 ? -6.654 3.606 -0.380 1.00 93.00 172 LEU A O 1
ATOM 1385 N N . GLU A 1 173 ? -5.260 4.679 -1.784 1.00 91.00 173 GLU A N 1
ATOM 1386 C CA . GLU A 1 173 ? -5.226 5.953 -1.065 1.00 91.00 173 GLU A CA 1
ATOM 1387 C C . GLU A 1 173 ? -6.068 6.997 -1.805 1.00 91.00 173 GLU A C 1
ATOM 1389 O O . GLU A 1 173 ? -5.775 7.313 -2.962 1.00 91.00 173 GLU A O 1
ATOM 1394 N N . GLU A 1 174 ? -7.037 7.608 -1.121 1.00 87.56 174 GLU A N 1
ATOM 1395 C CA . GLU A 1 174 ? -7.734 8.806 -1.615 1.00 87.56 174 GLU A CA 1
ATOM 1396 C C . GLU A 1 174 ? -7.552 9.995 -0.666 1.00 87.56 174 GLU A C 1
ATOM 1398 O O . GLU A 1 174 ? -7.506 9.874 0.565 1.00 87.56 174 GLU A O 1
ATOM 1403 N N . LEU A 1 175 ? -7.429 11.174 -1.272 1.00 83.69 175 LEU A N 1
ATOM 1404 C CA . LEU A 1 175 ? -7.336 12.441 -0.560 1.00 83.69 175 LEU A CA 1
ATOM 1405 C C . LEU A 1 175 ? -8.721 12.885 -0.088 1.00 83.69 175 LEU A C 1
ATOM 1407 O O . LEU A 1 175 ? -9.730 12.613 -0.730 1.00 83.69 175 LEU A O 1
ATOM 1411 N N . ARG A 1 176 ? -8.756 13.631 1.018 1.00 74.50 176 ARG A N 1
ATOM 1412 C CA . ARG A 1 176 ? -10.000 14.105 1.646 1.00 74.50 176 ARG A CA 1
ATOM 1413 C C . ARG A 1 176 ? -10.759 15.151 0.817 1.00 74.50 176 ARG A C 1
ATOM 1415 O O . ARG A 1 176 ? -11.948 15.347 1.036 1.00 74.50 176 ARG A O 1
ATOM 1422 N N . GLY A 1 177 ? -10.083 15.798 -0.133 1.00 64.62 177 GLY A N 1
ATOM 1423 C CA . GLY A 1 177 ? -10.639 16.794 -1.048 1.00 64.62 177 GLY A CA 1
ATOM 1424 C C . GLY A 1 177 ? -9.557 17.747 -1.577 1.00 64.62 177 GLY A C 1
ATOM 1425 O O . GLY A 1 177 ? -8.451 17.768 -1.031 1.00 64.62 177 GLY A O 1
ATOM 1426 N N . PRO A 1 178 ? -9.852 18.550 -2.616 1.00 55.00 178 PRO A N 1
ATOM 1427 C CA . PRO A 1 178 ? -8.877 19.441 -3.259 1.00 55.00 178 PRO A CA 1
ATOM 1428 C C . PRO A 1 178 ? -8.331 20.544 -2.333 1.00 55.00 178 PRO A C 1
ATOM 1430 O O . PRO A 1 178 ? -7.248 21.065 -2.581 1.00 55.00 178 PRO A O 1
ATOM 1433 N N . ASN A 1 179 ? -9.042 20.866 -1.245 1.00 55.72 179 ASN A N 1
ATOM 1434 C CA . ASN A 1 179 ? -8.713 21.985 -0.353 1.00 55.72 179 ASN A CA 1
ATOM 1435 C C . ASN A 1 179 ? -8.036 21.568 0.967 1.00 55.72 179 ASN A C 1
ATOM 1437 O O . ASN A 1 179 ? -7.689 22.428 1.772 1.00 55.72 179 ASN A O 1
ATOM 1441 N N . GLU A 1 180 ? -7.823 20.272 1.213 1.00 59.50 180 GLU A N 1
ATOM 1442 C CA . GLU A 1 180 ? -7.188 19.787 2.447 1.00 59.50 180 GLU A CA 1
ATOM 1443 C C . GLU A 1 180 ? -5.686 19.519 2.252 1.00 59.50 180 GLU A C 1
ATOM 1445 O O . GLU A 1 180 ? -5.210 18.377 2.226 1.00 59.50 180 GLU A O 1
ATOM 1450 N N . ILE A 1 181 ? -4.920 20.602 2.108 1.00 57.06 181 ILE A N 1
ATOM 1451 C CA . ILE A 1 181 ? -3.457 20.555 1.996 1.00 57.06 181 ILE A CA 1
ATOM 1452 C C . ILE A 1 181 ? -2.862 19.998 3.300 1.00 57.06 181 ILE A C 1
ATOM 1454 O O . ILE A 1 181 ? -3.183 20.447 4.396 1.00 57.06 181 ILE A O 1
ATOM 1458 N N . GLY A 1 182 ? -1.980 19.005 3.178 1.00 59.91 182 GLY A N 1
ATOM 1459 C CA . GLY A 1 182 ? -1.290 18.371 4.313 1.00 59.91 182 GLY A CA 1
ATOM 1460 C C . GLY A 1 182 ? -2.079 17.268 5.028 1.00 59.91 182 GLY A C 1
ATOM 1461 O O . GLY A 1 182 ? -1.593 16.699 6.002 1.00 59.91 182 GLY A O 1
ATOM 1462 N N . SER A 1 183 ? -3.274 16.929 4.547 1.00 69.31 183 SER A N 1
ATOM 1463 C CA . SER A 1 183 ? -4.105 15.897 5.163 1.00 69.31 183 SER A CA 1
ATOM 1464 C C . SER A 1 183 ? -3.666 14.493 4.746 1.00 69.31 183 SER A C 1
ATOM 1466 O O . SER A 1 183 ? -3.511 14.213 3.556 1.00 69.31 183 SER A O 1
ATOM 1468 N N . HIS A 1 184 ? -3.476 13.593 5.717 1.00 80.88 184 HIS A N 1
ATOM 1469 C CA . HIS A 1 184 ? -3.173 12.192 5.420 1.00 80.88 184 HIS A CA 1
ATOM 1470 C C . HIS A 1 184 ? -4.330 11.544 4.641 1.00 80.88 184 HIS A C 1
ATOM 1472 O O . HIS A 1 184 ? -5.487 11.697 5.069 1.00 80.88 184 HIS A O 1
ATOM 1478 N N . PRO A 1 185 ? -4.030 10.806 3.552 1.00 88.94 185 PRO A N 1
ATOM 1479 C CA . PRO A 1 185 ? -5.045 10.098 2.788 1.00 88.94 185 PRO A CA 1
ATOM 1480 C C . PRO A 1 185 ? -5.742 9.052 3.656 1.00 88.94 185 PRO A C 1
ATOM 1482 O O . PRO A 1 185 ? -5.186 8.551 4.644 1.00 88.94 185 PRO A O 1
ATOM 1485 N N . TYR A 1 186 ? -6.975 8.732 3.281 1.00 92.56 186 TYR A N 1
ATOM 1486 C CA . TYR A 1 186 ? -7.659 7.571 3.832 1.00 92.56 186 TYR A CA 1
ATOM 1487 C C . TYR A 1 186 ? -7.388 6.339 2.966 1.00 92.56 186 TYR A C 1
ATOM 1489 O O . TYR A 1 186 ? -6.905 6.449 1.840 1.00 92.56 186 TYR A O 1
ATOM 1497 N N . LEU A 1 187 ? -7.654 5.163 3.525 1.00 95.38 187 LEU A N 1
ATOM 1498 C CA . LEU A 1 187 ? -7.381 3.875 2.903 1.00 95.38 187 LEU A CA 1
ATOM 1499 C C . LEU A 1 187 ? -8.676 3.158 2.529 1.00 95.38 187 LEU A C 1
ATOM 1501 O O . LEU A 1 187 ? -9.607 3.084 3.334 1.00 95.38 187 LEU A O 1
ATOM 1505 N N . TRP A 1 188 ? -8.701 2.582 1.333 1.00 94.75 188 TRP A N 1
ATOM 1506 C CA . TRP A 1 188 ? -9.769 1.743 0.793 1.00 94.75 188 TRP A CA 1
ATOM 1507 C C . TRP A 1 188 ? -9.193 0.434 0.252 1.00 94.75 188 TRP A C 1
ATOM 1509 O O . TRP A 1 188 ? -7.991 0.329 0.010 1.00 94.75 188 TRP A O 1
ATOM 1519 N N . CYS A 1 189 ? -10.051 -0.561 0.029 1.00 94.38 189 CYS A N 1
ATOM 1520 C CA . CYS A 1 189 ? -9.670 -1.716 -0.778 1.00 94.38 189 CYS A CA 1
ATOM 1521 C C . CYS A 1 189 ? -9.447 -1.269 -2.227 1.00 94.38 189 CYS A C 1
ATOM 1523 O O . CYS A 1 189 ? -10.289 -0.582 -2.805 1.00 94.38 189 CYS A O 1
ATOM 1525 N N . GLY A 1 190 ? -8.297 -1.630 -2.786 1.00 93.25 190 GLY A N 1
ATOM 1526 C CA . GLY A 1 190 ? -7.969 -1.381 -4.183 1.00 93.25 190 GLY A CA 1
ATOM 1527 C C . GLY A 1 190 ? -8.598 -2.414 -5.118 1.00 93.25 190 GLY A C 1
ATOM 1528 O O . GLY A 1 190 ? -9.204 -3.395 -4.682 1.00 93.25 190 GLY A O 1
ATOM 1529 N N . SER A 1 191 ? -8.429 -2.210 -6.425 1.00 92.31 191 SER A N 1
ATOM 1530 C CA . SER A 1 191 ? -9.012 -3.078 -7.456 1.00 92.31 191 SER A CA 1
ATOM 1531 C C . SER A 1 191 ? -8.467 -4.507 -7.416 1.00 92.31 191 SER A C 1
ATOM 1533 O O . SER A 1 191 ? -9.186 -5.438 -7.770 1.00 92.31 191 SER A O 1
ATOM 1535 N N . LYS A 1 192 ? -7.231 -4.706 -6.938 1.00 93.25 192 LYS A N 1
ATOM 1536 C CA . LYS A 1 192 ? -6.613 -6.036 -6.834 1.00 93.25 192 LYS A CA 1
ATOM 1537 C C . LYS A 1 192 ? -6.854 -6.747 -5.500 1.00 93.25 192 LYS A C 1
ATOM 1539 O O . LYS A 1 192 ? -6.368 -7.860 -5.313 1.00 93.25 192 LYS A O 1
ATOM 1544 N N . ALA A 1 193 ? -7.607 -6.155 -4.569 1.00 92.44 193 ALA A N 1
ATOM 1545 C CA . ALA A 1 193 ? -7.870 -6.770 -3.263 1.00 92.44 193 ALA A CA 1
ATOM 1546 C C . ALA A 1 193 ? -8.584 -8.135 -3.378 1.00 92.44 193 ALA A C 1
ATOM 1548 O O . ALA A 1 193 ? -8.266 -9.073 -2.641 1.00 92.44 193 ALA A O 1
ATOM 1549 N N . GLY A 1 194 ? -9.510 -8.270 -4.337 1.00 90.19 194 GLY A N 1
ATOM 1550 C CA . GLY A 1 194 ? -10.224 -9.525 -4.605 1.00 90.19 194 GLY A CA 1
ATOM 1551 C C . GLY A 1 194 ? -9.304 -10.652 -5.082 1.00 90.19 194 GLY A C 1
ATOM 1552 O O . GLY A 1 194 ? -9.438 -11.781 -4.618 1.00 90.19 194 GLY A O 1
ATOM 1553 N N . MET A 1 195 ? -8.299 -10.322 -5.900 1.00 90.88 195 MET A N 1
ATOM 1554 C CA . MET A 1 195 ? -7.354 -11.297 -6.457 1.00 90.88 195 MET A CA 1
ATOM 1555 C C . MET A 1 195 ? -6.521 -11.984 -5.370 1.00 90.88 195 MET A C 1
ATOM 1557 O O . MET A 1 195 ? -6.212 -13.165 -5.483 1.00 90.88 195 MET A O 1
ATOM 1561 N N . ILE A 1 196 ? -6.180 -11.279 -4.284 1.00 89.50 196 ILE A N 1
ATOM 1562 C CA . ILE A 1 196 ? -5.490 -11.904 -3.141 1.00 89.50 196 ILE A CA 1
ATOM 1563 C C . ILE A 1 196 ? -6.435 -12.864 -2.414 1.00 89.50 196 ILE A C 1
ATOM 1565 O O . ILE A 1 196 ? -6.034 -13.963 -2.045 1.00 89.50 196 ILE A O 1
ATOM 1569 N N . SER A 1 197 ? -7.700 -12.471 -2.237 1.00 84.69 197 SER A N 1
ATOM 1570 C CA . SER A 1 197 ? -8.715 -13.302 -1.566 1.00 84.69 197 SER A CA 1
ATOM 1571 C C . SER A 1 197 ? -8.997 -14.595 -2.332 1.00 84.69 197 SER A C 1
ATOM 1573 O O . SER A 1 197 ? -9.304 -15.615 -1.726 1.00 84.69 197 SER A O 1
ATOM 1575 N N . GLN A 1 198 ? -8.843 -14.555 -3.655 1.00 86.50 198 GLN A N 1
ATOM 1576 C CA . GLN A 1 198 ? -8.974 -15.697 -4.560 1.00 86.50 198 GLN A CA 1
ATOM 1577 C C . GLN A 1 198 ? -7.665 -16.492 -4.732 1.00 86.50 198 GLN A C 1
ATOM 1579 O O . GLN A 1 198 ? -7.676 -17.554 -5.345 1.00 86.50 198 GLN A O 1
ATOM 1584 N N . GLY A 1 199 ? -6.538 -16.007 -4.194 1.00 83.75 199 GLY A N 1
ATOM 1585 C CA . GLY A 1 199 ? -5.220 -16.633 -4.350 1.00 83.75 199 GLY A CA 1
ATOM 1586 C C . GLY A 1 199 ? -4.563 -16.425 -5.723 1.00 83.75 199 GLY A C 1
ATOM 1587 O O . GLY A 1 199 ? -3.542 -17.044 -6.006 1.00 83.75 199 GLY A O 1
ATOM 1588 N N . GLU A 1 200 ? -5.114 -15.550 -6.566 1.00 83.75 200 GLU A N 1
ATOM 1589 C CA . GLU A 1 200 ? -4.629 -15.256 -7.922 1.00 83.75 200 GLU A CA 1
ATOM 1590 C C . GLU A 1 200 ? -3.429 -14.296 -7.935 1.00 83.75 200 GLU A C 1
ATOM 1592 O O . GLU A 1 200 ? -2.637 -14.293 -8.877 1.00 83.75 200 GLU A O 1
ATOM 1597 N N . LEU A 1 201 ? -3.278 -13.475 -6.888 1.00 83.31 201 LEU A N 1
ATOM 1598 C CA . LEU A 1 201 ? -2.159 -12.547 -6.730 1.00 83.31 201 LEU A CA 1
ATOM 1599 C C . LEU A 1 201 ? -1.304 -12.927 -5.519 1.00 83.31 201 LEU A C 1
ATOM 1601 O O . LEU A 1 201 ? -1.736 -12.801 -4.373 1.00 83.31 201 LEU A O 1
ATOM 1605 N N . LEU A 1 202 ? -0.059 -13.324 -5.784 1.00 84.00 202 LEU A N 1
ATOM 1606 C CA . LEU A 1 202 ? 0.936 -13.580 -4.747 1.00 84.00 202 LEU A CA 1
ATOM 1607 C C . LEU A 1 202 ? 1.633 -12.281 -4.343 1.00 84.00 202 LEU A C 1
ATOM 1609 O O . LEU A 1 202 ? 2.235 -11.598 -5.173 1.00 84.00 202 LEU A O 1
ATOM 1613 N N . ILE A 1 203 ? 1.595 -11.972 -3.049 1.00 84.44 203 ILE A N 1
ATOM 1614 C CA . ILE A 1 203 ? 2.332 -10.848 -2.477 1.00 84.44 203 ILE A CA 1
ATOM 1615 C C . ILE A 1 203 ? 3.627 -11.366 -1.874 1.00 84.44 203 ILE A C 1
ATOM 1617 O O . ILE A 1 203 ? 3.607 -12.175 -0.951 1.00 84.44 203 ILE A O 1
ATOM 1621 N N . ASN A 1 204 ? 4.754 -10.860 -2.366 1.00 81.62 204 ASN A N 1
ATOM 1622 C CA . ASN A 1 204 ? 6.064 -11.150 -1.800 1.00 81.62 204 ASN A CA 1
ATOM 1623 C C . ASN A 1 204 ? 6.575 -9.930 -1.045 1.00 81.62 204 ASN A C 1
ATOM 1625 O O . ASN A 1 204 ? 6.578 -8.819 -1.576 1.00 81.62 204 ASN A O 1
ATOM 1629 N N . ARG A 1 205 ? 7.046 -10.139 0.184 1.00 77.75 205 ARG A N 1
ATOM 1630 C CA . ARG A 1 205 ? 7.792 -9.127 0.933 1.00 77.75 205 ARG A CA 1
ATOM 1631 C C . ARG A 1 205 ? 9.243 -9.545 1.058 1.00 77.75 205 ARG A C 1
ATOM 1633 O O . ARG A 1 205 ? 9.544 -10.722 1.211 1.00 77.75 205 ARG A O 1
ATOM 1640 N N . CYS A 1 206 ? 10.125 -8.562 1.046 1.00 69.94 206 CYS A N 1
ATOM 1641 C CA . CYS A 1 206 ? 11.520 -8.766 1.381 1.00 69.94 206 CYS A CA 1
ATOM 1642 C C . CYS A 1 206 ? 11.705 -8.626 2.889 1.00 69.94 206 CYS A C 1
ATOM 1644 O O . CYS A 1 206 ? 11.313 -7.612 3.473 1.00 69.94 206 CYS A O 1
ATOM 1646 N N . LYS A 1 207 ? 12.296 -9.640 3.517 1.00 65.25 207 LYS A N 1
ATOM 1647 C CA . LYS A 1 207 ? 12.637 -9.620 4.940 1.00 65.25 207 LYS A CA 1
ATOM 1648 C C . LYS A 1 207 ? 14.150 -9.653 5.086 1.00 65.25 207 LYS A C 1
ATOM 1650 O O . LYS A 1 207 ? 14.796 -10.445 4.411 1.00 65.25 207 LYS A O 1
ATOM 1655 N N . TYR A 1 208 ? 14.697 -8.800 5.953 1.00 53.84 208 TYR A N 1
ATOM 1656 C CA . TYR A 1 208 ? 16.123 -8.848 6.264 1.00 53.84 208 TYR A CA 1
ATOM 1657 C C . TYR A 1 208 ? 16.462 -10.203 6.884 1.00 53.84 208 TYR A C 1
ATOM 1659 O O . TYR A 1 208 ? 15.919 -10.556 7.936 1.00 5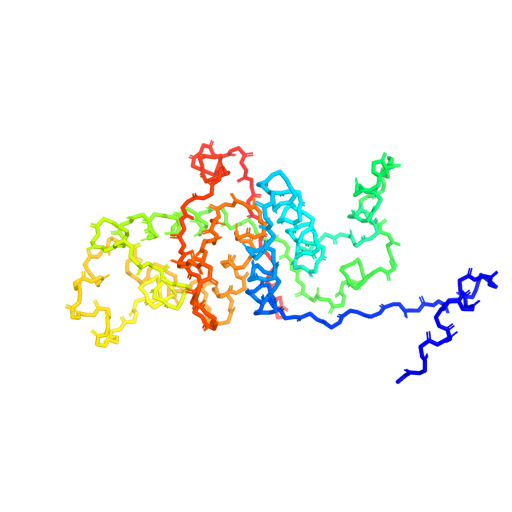3.84 208 TYR A O 1
ATOM 1667 N N . VAL A 1 209 ? 17.341 -10.947 6.223 1.00 57.31 209 VAL A N 1
ATOM 1668 C CA . VAL A 1 209 ? 17.930 -12.167 6.771 1.00 57.31 209 VAL A CA 1
ATOM 1669 C C . VAL A 1 209 ? 19.105 -11.739 7.652 1.00 57.31 209 VAL A C 1
ATOM 1671 O O . VAL A 1 209 ? 19.899 -10.884 7.253 1.00 57.31 209 VAL A O 1
ATOM 1674 N N . LYS A 1 210 ? 19.133 -12.244 8.889 1.00 46.34 210 LYS A N 1
ATOM 1675 C CA . LYS A 1 210 ? 20.240 -12.026 9.829 1.00 46.34 210 LYS A CA 1
ATOM 1676 C C . LYS A 1 210 ? 21.412 -12.929 9.495 1.00 46.34 210 LYS A C 1
ATOM 1678 O O . LYS A 1 210 ? 21.136 -14.096 9.146 1.00 46.34 210 LYS A O 1
#

pLDDT: mean 84.85, std 13.94, range [38.72, 98.12]